Protein AF-A0A7S0IA16-F1 (afdb_monomer_lite)

Sequence (236 aa):
FLVPHRQVDRDGAAQRARRETIGRRARMFRPVIVALIVMAAFFAAAASAEGFGVGTPDRASDLPRAAGHDDVRAAHRRSALAQRNTHARPDFAYYMTKSDALDEVRAVVAANPRTMRLDVVTAEQDGYASELLVVTVEPNGLDTPPERGREKTRVLYNYGEHGRELITVQVAVQLLRELAKGVRHASTLSHEMIGASATAAALVDAVVKIVPMENVNGRTKVEGGEWCERKNGRGV

InterPro domains:
  IPR000834 Peptidase M14, carboxypeptidase A [PF00246] (106-226)

pLDDT: mean 74.59, std 25.2, range [27.66, 98.81]

Structure (mmCIF, N/CA/C/O backbone):
data_AF-A0A7S0IA16-F1
#
_entry.id   AF-A0A7S0IA16-F1
#
loop_
_atom_site.group_PDB
_atom_site.id
_atom_site.type_symbol
_atom_site.label_atom_id
_atom_site.label_alt_id
_atom_site.label_comp_id
_atom_site.label_asym_id
_atom_site.label_entity_id
_atom_site.label_seq_id
_atom_site.pdbx_PDB_ins_code
_atom_site.Cartn_x
_atom_site.Cartn_y
_atom_site.Cartn_z
_atom_site.occupancy
_atom_site.B_iso_or_equiv
_atom_site.auth_seq_id
_atom_site.auth_comp_id
_atom_site.auth_asym_id
_atom_site.auth_atom_id
_atom_site.pdbx_PDB_model_num
ATOM 1 N N . PHE A 1 1 ? -65.868 29.137 6.820 1.00 35.94 1 PHE A N 1
ATOM 2 C CA . PHE A 1 1 ? -64.923 28.008 6.739 1.00 35.94 1 PHE A CA 1
ATOM 3 C C . PHE A 1 1 ? -63.537 28.560 6.428 1.00 35.94 1 PHE A C 1
ATOM 5 O O . PHE A 1 1 ? -63.326 29.070 5.339 1.00 35.94 1 PHE A O 1
ATOM 12 N N . LEU A 1 2 ? -62.656 28.572 7.434 1.00 36.38 2 LEU A N 1
ATOM 13 C CA . LEU A 1 2 ? -61.278 29.078 7.388 1.00 36.38 2 LEU A CA 1
ATOM 14 C C . LEU A 1 2 ? -60.317 27.913 7.097 1.00 36.38 2 LEU A C 1
ATOM 16 O O . LEU A 1 2 ? -60.372 26.904 7.796 1.00 36.38 2 LEU A O 1
ATOM 20 N N . VAL A 1 3 ? -59.424 28.070 6.119 1.00 35.66 3 VAL A N 1
ATOM 21 C CA . VAL A 1 3 ? -58.240 27.212 5.910 1.00 35.66 3 VAL A CA 1
ATOM 22 C C . VAL A 1 3 ? -56.997 28.057 6.239 1.00 35.66 3 VAL A C 1
ATOM 24 O O . VAL A 1 3 ? -56.952 29.215 5.820 1.00 35.66 3 VAL A O 1
ATOM 27 N N . PRO A 1 4 ? -56.010 27.559 7.014 1.00 44.44 4 PRO A N 1
ATOM 28 C CA . PRO A 1 4 ? -55.005 28.421 7.628 1.00 44.44 4 PRO A CA 1
ATOM 29 C C . PRO A 1 4 ? -53.718 28.577 6.801 1.00 44.44 4 PRO A C 1
ATOM 31 O O . PRO A 1 4 ? -53.110 27.608 6.349 1.00 44.44 4 PRO A O 1
ATOM 34 N N . HIS A 1 5 ? -53.243 29.823 6.725 1.00 42.50 5 HIS A N 1
ATOM 35 C CA . HIS A 1 5 ? -51.861 30.209 6.435 1.00 42.50 5 HIS A CA 1
ATOM 36 C C . HIS A 1 5 ? -50.929 29.706 7.553 1.00 42.50 5 HIS A C 1
ATOM 38 O O . HIS A 1 5 ? -50.870 30.308 8.624 1.00 42.50 5 HIS A O 1
ATOM 44 N N . ARG A 1 6 ? -50.187 28.610 7.348 1.00 45.22 6 ARG A N 1
ATOM 45 C CA . ARG A 1 6 ? -49.108 28.233 8.291 1.00 45.22 6 ARG A CA 1
ATOM 46 C C . ARG A 1 6 ? -47.891 27.528 7.688 1.00 45.22 6 ARG A C 1
ATOM 48 O O . ARG A 1 6 ? -47.021 27.092 8.437 1.00 45.22 6 ARG A O 1
ATOM 55 N N . GLN A 1 7 ? -47.803 27.426 6.361 1.00 42.31 7 GLN A N 1
ATOM 56 C CA . GLN A 1 7 ? -46.739 26.653 5.708 1.00 42.31 7 GLN A CA 1
ATOM 57 C C . GLN A 1 7 ? -45.509 27.495 5.310 1.00 42.31 7 GLN A C 1
ATOM 59 O O . GLN A 1 7 ? -44.410 26.961 5.257 1.00 42.31 7 GLN A O 1
ATOM 64 N N . VAL A 1 8 ? -45.660 28.804 5.070 1.00 43.84 8 VAL A N 1
ATOM 65 C CA . VAL A 1 8 ? -44.625 29.613 4.383 1.00 43.84 8 VAL A CA 1
ATOM 66 C C . VAL A 1 8 ? -43.503 30.115 5.315 1.00 43.84 8 VAL A C 1
ATOM 68 O O . VAL A 1 8 ? -42.379 30.313 4.866 1.00 43.84 8 VAL A O 1
ATOM 71 N N . ASP A 1 9 ? -43.739 30.233 6.627 1.00 45.59 9 ASP A N 1
ATOM 72 C CA . ASP A 1 9 ? -42.730 30.770 7.565 1.00 45.59 9 ASP A CA 1
ATOM 73 C C . ASP A 1 9 ? -41.663 29.760 8.025 1.00 45.59 9 ASP A C 1
ATOM 75 O O . ASP A 1 9 ? -40.612 30.150 8.541 1.00 45.59 9 ASP A O 1
ATOM 79 N N . ARG A 1 10 ? -41.880 28.449 7.840 1.00 47.69 10 ARG A N 1
ATOM 80 C CA . ARG A 1 10 ? -40.915 27.426 8.293 1.00 47.69 10 ARG A CA 1
ATOM 81 C C . ARG A 1 10 ? -39.698 27.295 7.375 1.00 47.69 10 ARG A C 1
ATOM 83 O O . ARG A 1 10 ? -38.599 27.022 7.863 1.00 47.69 10 ARG A O 1
ATOM 90 N N . ASP A 1 11 ? -39.862 27.570 6.086 1.00 46.22 11 ASP A N 1
ATOM 91 C CA . ASP A 1 11 ? -38.790 27.392 5.101 1.00 46.22 11 ASP A CA 1
ATOM 92 C C . ASP A 1 11 ? -37.760 28.535 5.144 1.00 46.22 11 ASP A C 1
ATOM 94 O O . ASP A 1 11 ? -36.557 28.309 4.972 1.00 46.22 11 ASP A O 1
ATOM 98 N N . GLY A 1 12 ? -38.194 29.754 5.489 1.00 47.09 12 GLY A N 1
ATOM 99 C CA . GLY A 1 12 ? -37.312 30.920 5.622 1.00 47.09 12 GLY A CA 1
ATOM 100 C C . GLY A 1 12 ? -36.347 30.833 6.813 1.00 47.09 12 GLY A C 1
ATOM 101 O O . GLY A 1 12 ? -35.178 31.221 6.703 1.00 47.09 12 GLY A O 1
ATOM 102 N N . ALA A 1 13 ? -36.796 30.271 7.940 1.00 51.22 13 ALA A N 1
ATOM 103 C CA . ALA A 1 13 ? -35.963 30.072 9.128 1.00 51.22 13 ALA A CA 1
ATOM 104 C C . ALA A 1 13 ? -34.911 28.965 8.917 1.00 51.22 13 ALA A C 1
ATOM 106 O O . ALA A 1 13 ? -33.748 29.121 9.301 1.00 51.22 13 ALA A O 1
ATOM 107 N N . ALA A 1 14 ? -35.284 27.882 8.225 1.00 49.56 14 ALA A N 1
ATOM 108 C CA . ALA A 1 14 ? -34.383 26.774 7.907 1.00 49.56 14 ALA A CA 1
ATOM 109 C C . ALA A 1 14 ? -33.259 27.181 6.933 1.00 49.56 14 ALA A C 1
ATOM 111 O O . ALA A 1 14 ? -32.118 26.727 7.067 1.00 49.56 14 ALA A O 1
ATOM 112 N N . GLN A 1 15 ? -33.540 28.078 5.981 1.00 49.31 15 GLN A N 1
ATOM 113 C CA . GLN A 1 15 ? -32.527 28.583 5.049 1.00 49.31 15 GLN A CA 1
ATOM 114 C C . GLN A 1 15 ? -31.545 29.578 5.686 1.00 49.31 15 GLN A C 1
ATOM 116 O O . GLN A 1 15 ? -30.357 29.545 5.349 1.00 49.31 15 GLN A O 1
ATOM 121 N N . ARG A 1 16 ? -31.980 30.421 6.637 1.00 52.25 16 ARG A N 1
ATOM 122 C CA . ARG A 1 16 ? -31.063 31.317 7.374 1.00 52.25 16 ARG A CA 1
ATOM 123 C C . ARG A 1 16 ? -30.114 30.542 8.290 1.00 52.25 16 ARG A C 1
ATOM 125 O O . ARG A 1 16 ? -28.910 30.789 8.246 1.00 52.25 16 ARG A O 1
ATOM 132 N N . ALA A 1 17 ? -30.612 29.527 8.999 1.00 51.09 17 ALA A N 1
ATOM 133 C CA . ALA A 1 17 ? -29.786 28.660 9.844 1.00 51.09 17 ALA A CA 1
ATOM 134 C C . ALA A 1 17 ? -28.711 27.886 9.052 1.00 51.09 17 ALA A C 1
ATOM 136 O O . ALA A 1 17 ? -27.587 27.718 9.533 1.00 51.09 17 ALA A O 1
ATOM 137 N N . ARG A 1 18 ? -29.011 27.468 7.808 1.00 51.12 18 ARG A N 1
ATOM 138 C CA . ARG A 1 18 ? -28.040 26.812 6.907 1.00 51.12 18 ARG A CA 1
ATOM 139 C C . ARG A 1 18 ? -26.938 27.753 6.410 1.00 51.12 18 ARG A C 1
ATOM 141 O O . ARG A 1 18 ? -25.801 27.319 6.244 1.00 51.12 18 ARG A O 1
ATOM 148 N N . ARG A 1 19 ? -27.233 29.038 6.186 1.00 48.09 19 ARG A N 1
ATOM 149 C CA . ARG A 1 19 ? -26.220 30.014 5.736 1.00 48.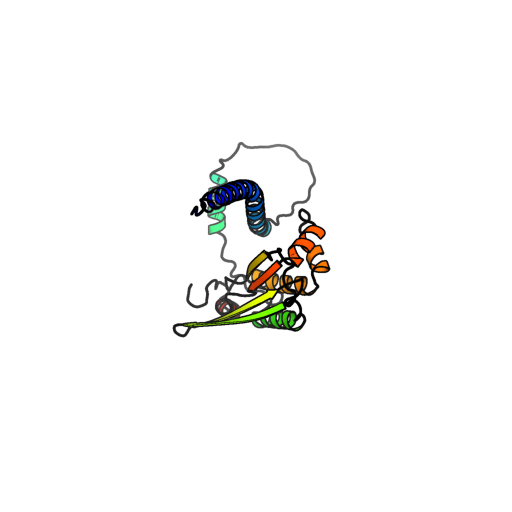09 19 ARG A CA 1
ATOM 150 C C . ARG A 1 19 ? -25.238 30.397 6.848 1.00 48.09 19 ARG A C 1
ATOM 152 O O . ARG A 1 19 ? -24.049 30.549 6.574 1.00 48.09 19 ARG A O 1
ATOM 159 N N . GLU A 1 20 ? -25.686 30.461 8.100 1.00 47.34 20 GLU A N 1
ATOM 160 C CA . GLU A 1 20 ? -24.805 30.757 9.242 1.00 47.34 20 GLU A CA 1
ATOM 161 C C . GLU A 1 20 ? -23.867 29.590 9.607 1.00 47.34 20 GLU A C 1
ATOM 163 O O . GLU A 1 20 ? -22.712 29.814 9.985 1.00 47.34 20 GLU A O 1
ATOM 168 N N . THR A 1 21 ? -24.300 28.337 9.415 1.00 45.78 21 THR A N 1
ATOM 169 C CA . THR A 1 21 ? -23.454 27.148 9.648 1.00 45.78 21 THR A CA 1
ATOM 170 C C . THR A 1 21 ? -22.344 26.996 8.606 1.00 45.78 21 THR A C 1
ATOM 172 O O . THR A 1 21 ? -21.224 26.612 8.953 1.00 45.78 21 THR A O 1
ATOM 175 N N . ILE A 1 22 ? -22.609 27.353 7.346 1.00 45.25 22 ILE A N 1
ATOM 176 C CA . ILE A 1 22 ? -21.607 27.329 6.266 1.00 45.25 22 ILE A CA 1
ATOM 177 C C . ILE A 1 22 ? -20.535 28.413 6.490 1.00 45.25 22 ILE A C 1
ATOM 179 O O . ILE A 1 22 ? -19.340 28.142 6.346 1.00 45.25 22 ILE A O 1
ATOM 183 N N . GLY A 1 23 ? -20.931 29.610 6.943 1.00 40.16 23 GLY A N 1
ATOM 184 C CA . GLY A 1 23 ? -20.004 30.712 7.238 1.00 40.16 23 GLY A CA 1
ATOM 185 C C . GLY A 1 23 ? -19.065 30.452 8.426 1.00 40.16 23 GLY A C 1
ATOM 186 O O . GLY A 1 23 ? -17.905 30.869 8.394 1.00 40.16 23 GLY A O 1
ATOM 187 N N . ARG A 1 24 ? -19.524 29.723 9.458 1.00 44.12 24 ARG A N 1
ATOM 188 C CA . ARG A 1 24 ? -18.670 29.304 10.589 1.00 44.12 24 ARG A CA 1
ATOM 189 C C . ARG A 1 24 ? -17.713 28.170 10.225 1.00 44.12 24 ARG A C 1
ATOM 191 O O . ARG A 1 24 ? -16.570 28.199 10.675 1.00 44.12 24 ARG A O 1
ATOM 198 N N . ARG A 1 25 ? -18.127 27.220 9.374 1.00 40.66 25 ARG A N 1
ATOM 199 C CA . ARG A 1 25 ? -17.244 26.146 8.885 1.00 40.66 25 ARG A CA 1
ATOM 200 C C . ARG A 1 25 ? -16.088 26.717 8.061 1.00 40.66 25 ARG A C 1
ATOM 202 O O . ARG A 1 25 ? -14.941 26.426 8.370 1.00 40.66 25 ARG A O 1
ATOM 209 N N . ALA A 1 26 ? -16.334 27.641 7.134 1.00 36.94 26 ALA A N 1
ATOM 210 C CA . ALA A 1 26 ? -15.273 28.219 6.296 1.00 36.94 26 ALA A CA 1
ATOM 211 C C . ALA A 1 26 ? -14.132 28.921 7.076 1.00 36.94 26 ALA A C 1
ATOM 213 O O . ALA A 1 26 ? -13.003 28.984 6.589 1.00 36.94 26 ALA A O 1
ATOM 214 N N . ARG A 1 27 ? -14.384 29.417 8.299 1.00 42.16 27 ARG A N 1
ATOM 215 C CA . ARG A 1 27 ? -13.341 30.028 9.151 1.00 42.16 27 ARG A CA 1
ATOM 216 C C . ARG A 1 27 ? -12.491 29.005 9.913 1.00 42.16 27 ARG A C 1
ATOM 218 O O . ARG A 1 27 ? -11.363 29.325 10.264 1.00 42.16 27 ARG A O 1
ATOM 225 N N . MET A 1 28 ? -12.993 27.785 10.111 1.00 42.88 28 MET A N 1
ATOM 226 C CA . MET A 1 28 ? -12.306 26.705 10.835 1.00 42.88 28 MET A CA 1
ATOM 227 C C . MET A 1 28 ? -11.474 25.788 9.916 1.00 42.88 28 MET A C 1
ATOM 229 O O . MET A 1 28 ? -10.592 25.083 10.391 1.00 42.88 28 MET A O 1
ATOM 233 N N . PHE A 1 29 ? -11.708 25.833 8.597 1.00 38.34 29 PHE A N 1
ATOM 234 C CA . PHE A 1 29 ? -10.979 25.041 7.591 1.00 38.34 29 PHE A CA 1
ATOM 235 C C . PHE A 1 29 ? -9.638 25.653 7.145 1.00 38.34 29 PHE A C 1
ATOM 237 O O . PHE A 1 29 ? -8.791 24.951 6.596 1.00 38.34 29 PHE A O 1
ATOM 244 N N . ARG A 1 30 ? -9.407 26.950 7.389 1.00 36.28 30 ARG A N 1
ATOM 245 C CA . ARG A 1 30 ? -8.156 27.627 7.002 1.00 36.28 30 ARG A CA 1
ATOM 246 C C . ARG A 1 30 ? -6.890 27.134 7.727 1.00 36.28 30 ARG A C 1
ATOM 248 O O . ARG A 1 30 ? -5.886 26.996 7.038 1.00 36.28 30 ARG A O 1
ATOM 255 N N . PRO A 1 31 ? -6.881 26.815 9.036 1.00 36.72 31 PRO A N 1
ATOM 256 C CA . PRO A 1 31 ? -5.664 26.308 9.681 1.00 36.72 31 PRO A CA 1
ATOM 257 C C . PRO A 1 31 ? -5.335 24.842 9.331 1.00 36.72 31 PRO A C 1
ATOM 259 O O . PRO A 1 31 ? -4.165 24.479 9.286 1.00 36.72 31 PRO A O 1
ATOM 262 N N . VAL A 1 32 ? -6.336 24.007 9.019 1.00 40.72 32 VAL A N 1
ATOM 263 C CA . VAL A 1 32 ? -6.141 22.565 8.736 1.00 40.72 32 VAL A CA 1
ATOM 264 C C . VAL A 1 32 ? -5.534 22.325 7.349 1.00 40.72 32 VAL A C 1
ATOM 266 O O . VAL A 1 32 ? -4.669 21.469 7.183 1.00 40.72 32 VAL A O 1
ATOM 269 N N . ILE A 1 33 ? -5.926 23.128 6.356 1.00 40.81 33 ILE A N 1
ATOM 270 C CA . ILE A 1 33 ? -5.367 23.050 4.997 1.00 40.81 33 ILE A CA 1
ATOM 271 C C . ILE A 1 33 ? -3.901 23.520 4.978 1.00 40.81 33 ILE A C 1
ATOM 273 O O . ILE A 1 33 ? -3.082 22.947 4.265 1.00 40.81 33 ILE A O 1
ATOM 277 N N . VAL A 1 34 ? -3.540 24.504 5.810 1.00 40.72 34 VAL A N 1
ATOM 278 C CA . VAL A 1 34 ? -2.146 24.963 5.951 1.00 40.72 34 VAL A CA 1
ATOM 279 C C . VAL A 1 34 ? -1.265 23.877 6.583 1.00 40.72 34 VAL A C 1
ATOM 281 O O . VAL A 1 34 ? -0.146 23.670 6.123 1.00 40.72 34 VAL A O 1
ATOM 284 N N . ALA A 1 35 ? -1.772 23.113 7.557 1.00 39.59 35 ALA A N 1
ATOM 285 C CA . ALA A 1 35 ? -1.024 22.014 8.178 1.00 39.59 35 ALA A CA 1
ATOM 286 C C . ALA A 1 35 ? -0.732 20.843 7.210 1.00 39.59 35 ALA A C 1
ATOM 288 O O . ALA A 1 35 ? 0.350 20.258 7.253 1.00 39.59 35 ALA A O 1
ATOM 289 N N . LEU A 1 36 ? -1.654 20.537 6.289 1.00 38.25 36 LEU A N 1
ATOM 290 C CA . LEU A 1 36 ? -1.473 19.490 5.271 1.00 38.25 36 LEU A CA 1
ATOM 291 C C . LEU A 1 36 ? -0.461 19.875 4.178 1.00 38.25 36 LEU A C 1
ATOM 293 O O . LEU A 1 36 ? 0.293 19.021 3.714 1.00 38.25 36 LEU A O 1
ATOM 297 N N . ILE A 1 37 ? -0.389 21.158 3.808 1.00 43.72 37 ILE A N 1
ATOM 298 C CA . ILE A 1 37 ? 0.599 21.659 2.837 1.00 43.72 37 ILE A CA 1
ATOM 299 C C . ILE A 1 37 ? 2.018 21.634 3.432 1.00 43.72 37 ILE A C 1
ATOM 301 O O . ILE A 1 37 ? 2.977 21.332 2.723 1.00 43.72 37 ILE A O 1
ATOM 305 N N . VAL A 1 38 ? 2.163 21.869 4.741 1.00 40.28 38 VAL A N 1
ATOM 306 C CA . VAL A 1 38 ? 3.464 21.789 5.429 1.00 40.28 38 VAL A CA 1
ATOM 307 C C . VAL A 1 38 ? 3.973 20.340 5.510 1.00 40.28 38 VAL A C 1
ATOM 309 O O . VAL A 1 38 ? 5.149 20.103 5.257 1.00 40.28 38 VAL A O 1
ATOM 312 N N . MET A 1 39 ? 3.105 19.348 5.744 1.00 40.66 39 MET A N 1
ATOM 313 C CA . MET A 1 39 ? 3.499 17.924 5.793 1.00 40.66 39 MET A CA 1
ATOM 314 C C . MET A 1 39 ? 3.981 17.372 4.439 1.00 40.66 39 MET A C 1
ATOM 316 O O . MET A 1 39 ? 4.970 16.641 4.390 1.00 40.66 39 MET A O 1
ATOM 320 N N . ALA A 1 40 ? 3.331 17.751 3.333 1.00 38.56 40 ALA A N 1
ATOM 321 C CA . ALA A 1 40 ? 3.760 17.343 1.990 1.00 38.56 40 ALA A CA 1
ATOM 322 C C . ALA A 1 40 ? 5.082 18.012 1.563 1.00 38.56 40 ALA A C 1
ATOM 324 O O . ALA A 1 40 ? 5.902 17.394 0.885 1.00 38.56 40 ALA A O 1
ATOM 325 N N . ALA A 1 41 ? 5.325 19.253 2.000 1.00 35.03 41 ALA A N 1
ATOM 326 C CA . ALA A 1 41 ? 6.569 19.968 1.718 1.00 35.03 41 ALA A CA 1
ATOM 327 C C . ALA A 1 41 ? 7.765 19.442 2.537 1.00 35.03 41 ALA A C 1
ATOM 329 O O . ALA A 1 41 ? 8.884 19.406 2.026 1.00 35.03 41 ALA A O 1
ATOM 330 N N . PHE A 1 42 ? 7.548 18.987 3.776 1.00 37.16 42 PHE A N 1
ATOM 331 C CA . PHE A 1 42 ? 8.630 18.477 4.627 1.00 37.16 42 PHE A CA 1
ATOM 332 C C . PHE A 1 42 ? 9.118 17.078 4.225 1.00 37.16 42 PHE A C 1
ATOM 334 O O . PHE A 1 42 ? 10.321 16.832 4.275 1.00 37.16 42 PHE A O 1
ATOM 341 N N . PHE A 1 43 ? 8.242 16.196 3.731 1.00 37.53 43 PHE A N 1
ATOM 342 C CA . PHE A 1 43 ? 8.675 14.898 3.188 1.00 37.53 43 PHE A CA 1
ATOM 343 C C . PHE A 1 43 ? 9.487 15.038 1.890 1.00 37.53 43 PHE A C 1
ATOM 345 O O . PHE A 1 43 ? 10.433 14.284 1.673 1.00 37.53 43 PHE A O 1
ATOM 352 N N . ALA A 1 44 ? 9.182 16.040 1.059 1.00 34.69 44 ALA A N 1
ATOM 353 C CA . ALA A 1 44 ? 9.980 16.348 -0.129 1.00 34.69 44 ALA A CA 1
ATOM 354 C C . ALA A 1 44 ? 11.344 16.988 0.216 1.00 34.69 44 ALA A C 1
ATOM 356 O O . ALA A 1 44 ? 12.326 16.765 -0.493 1.00 34.69 44 ALA A O 1
ATOM 357 N N . ALA A 1 45 ? 11.429 17.755 1.311 1.00 33.72 45 ALA A N 1
ATOM 358 C CA . ALA A 1 45 ? 12.662 18.421 1.738 1.00 33.72 45 ALA A CA 1
ATOM 359 C C . ALA A 1 45 ? 13.619 17.498 2.518 1.00 33.72 45 ALA A C 1
ATOM 361 O O . ALA A 1 45 ? 14.829 17.560 2.302 1.00 33.72 45 ALA A O 1
ATOM 362 N N . ALA A 1 46 ? 13.103 16.607 3.372 1.00 35.97 46 ALA A N 1
ATOM 363 C CA . ALA A 1 46 ? 13.924 15.683 4.163 1.00 35.97 46 ALA A CA 1
ATOM 364 C C . ALA A 1 46 ? 14.636 14.622 3.302 1.00 35.97 46 ALA A C 1
ATOM 366 O O . ALA A 1 46 ? 15.749 14.222 3.621 1.00 35.97 46 ALA A O 1
ATOM 367 N N . ALA A 1 47 ? 14.066 14.244 2.152 1.00 37.06 47 ALA A N 1
ATOM 368 C CA . ALA A 1 47 ? 14.728 13.364 1.184 1.00 37.06 47 ALA A CA 1
ATOM 369 C C . ALA A 1 47 ? 15.908 14.028 0.435 1.00 37.06 47 ALA A C 1
ATOM 371 O O . ALA A 1 47 ? 16.594 13.362 -0.336 1.00 37.06 47 ALA A O 1
ATOM 372 N N . SER A 1 48 ? 16.143 15.332 0.635 1.00 38.28 48 SER A N 1
ATOM 373 C CA . SER A 1 48 ? 17.190 16.103 -0.056 1.00 38.28 48 SER A CA 1
ATOM 374 C C . SER A 1 48 ? 18.279 16.655 0.874 1.00 38.28 48 SER A C 1
ATOM 376 O O . SER A 1 48 ? 19.176 17.348 0.397 1.00 38.28 48 SER A O 1
ATOM 378 N N . ALA A 1 49 ? 18.217 16.394 2.184 1.00 36.94 49 ALA A N 1
ATOM 379 C CA . ALA A 1 49 ? 19.090 17.047 3.159 1.00 36.94 49 ALA A CA 1
ATOM 380 C C . ALA A 1 49 ? 19.595 16.088 4.249 1.00 36.94 49 ALA A C 1
ATOM 382 O O . ALA A 1 49 ? 19.288 16.257 5.423 1.00 36.94 49 ALA A O 1
ATOM 383 N N . GLU A 1 50 ? 20.437 15.125 3.874 1.00 33.81 50 GLU A N 1
ATOM 384 C CA . GLU A 1 50 ? 21.392 14.532 4.815 1.00 33.81 50 GLU A CA 1
ATOM 385 C C . GLU A 1 50 ? 22.806 14.994 4.455 1.00 33.81 50 GLU A C 1
ATOM 387 O O . GLU A 1 50 ? 23.487 14.443 3.595 1.00 33.81 50 GLU A O 1
ATOM 392 N N . GLY A 1 51 ? 23.230 16.065 5.122 1.00 29.80 51 GLY A N 1
ATOM 393 C CA . GLY A 1 51 ? 24.615 16.506 5.207 1.00 29.80 51 GLY A CA 1
ATOM 394 C C . GLY A 1 51 ? 24.923 16.793 6.670 1.00 29.80 51 GLY A C 1
ATOM 395 O O . GLY A 1 51 ? 24.741 17.914 7.134 1.00 29.80 51 GLY A O 1
ATOM 396 N N . PHE A 1 52 ? 25.320 15.758 7.408 1.00 28.45 52 PHE A N 1
ATOM 397 C CA . PHE A 1 52 ? 25.775 15.859 8.795 1.00 28.45 52 PHE A CA 1
ATOM 398 C C . PHE A 1 52 ? 27.100 16.635 8.873 1.00 28.45 52 PHE A C 1
ATOM 400 O O . PHE A 1 52 ? 28.058 16.304 8.177 1.00 28.45 52 PHE A O 1
ATOM 407 N N . GLY A 1 53 ? 27.177 17.624 9.766 1.00 29.59 53 GLY A N 1
ATOM 408 C CA . GLY A 1 53 ? 28.410 18.329 10.120 1.00 29.59 53 GLY A CA 1
ATOM 409 C C . GLY A 1 53 ? 28.455 18.622 11.619 1.00 29.59 53 GLY A C 1
ATOM 410 O O . GLY A 1 53 ? 27.736 19.485 12.110 1.00 29.59 53 GLY A O 1
ATOM 411 N N . VAL A 1 54 ? 29.282 17.861 12.334 1.00 30.92 54 VAL A N 1
ATOM 412 C CA . VAL A 1 54 ? 29.569 17.951 13.775 1.00 30.92 54 VAL A CA 1
ATOM 413 C C . VAL A 1 54 ? 30.567 19.099 14.043 1.00 30.92 54 VAL A C 1
ATOM 415 O O . VAL A 1 54 ? 31.514 19.266 13.279 1.00 30.92 54 VAL A O 1
ATOM 418 N N . GLY A 1 55 ? 30.359 19.893 15.108 1.00 28.58 55 GLY A N 1
ATOM 419 C CA . GLY A 1 55 ? 31.290 20.944 15.588 1.00 28.58 55 GLY A CA 1
ATOM 420 C C . GLY A 1 55 ? 32.618 20.364 16.108 1.00 28.58 55 GLY A C 1
ATOM 421 O O . GLY A 1 55 ? 32.669 19.195 16.468 1.00 28.58 55 GLY A O 1
ATOM 422 N N . THR A 1 56 ? 33.750 21.077 16.147 1.00 28.91 56 THR A N 1
ATOM 423 C CA . THR A 1 56 ? 34.098 22.269 16.973 1.00 28.91 56 THR A CA 1
ATOM 424 C C . THR A 1 56 ? 35.475 22.868 16.504 1.00 28.91 56 THR A C 1
ATOM 426 O O . THR A 1 56 ? 35.960 22.417 15.472 1.00 28.91 56 THR A O 1
ATOM 429 N N . PRO A 1 57 ? 36.152 23.838 17.177 1.00 44.19 57 PRO A N 1
ATOM 430 C CA . PRO A 1 57 ? 36.202 25.267 16.827 1.00 44.19 57 PRO A CA 1
ATOM 431 C C . PRO A 1 57 ? 37.619 25.844 16.506 1.00 44.19 57 PRO A C 1
ATOM 433 O O . PRO A 1 57 ? 38.629 25.153 16.588 1.00 44.19 57 PRO A O 1
ATOM 436 N N . ASP A 1 58 ? 37.645 27.156 16.218 1.00 27.66 58 ASP A N 1
ATOM 437 C CA . ASP A 1 58 ? 38.763 28.133 16.215 1.00 27.66 58 ASP A CA 1
ATOM 438 C C . ASP A 1 58 ? 39.847 28.121 15.113 1.00 27.66 58 ASP A C 1
ATOM 440 O O . ASP A 1 58 ? 40.870 27.444 15.212 1.00 27.66 58 ASP A O 1
ATOM 444 N N . ARG A 1 59 ? 39.740 29.076 14.169 1.00 28.25 59 ARG A N 1
ATOM 445 C CA . ARG A 1 59 ? 40.706 30.192 14.015 1.00 28.25 59 ARG A CA 1
ATOM 446 C C . ARG A 1 59 ? 40.229 31.241 12.997 1.00 28.25 59 ARG A C 1
ATOM 448 O O . ARG A 1 59 ? 39.450 30.956 12.098 1.00 28.25 59 ARG A O 1
ATOM 455 N N . ALA A 1 60 ? 40.687 32.467 13.221 1.00 31.55 60 ALA A N 1
ATOM 456 C CA . ALA A 1 60 ? 40.211 33.725 12.662 1.00 31.55 60 ALA A CA 1
ATOM 457 C C . ALA A 1 60 ? 40.590 34.010 11.191 1.00 31.55 60 ALA A C 1
ATOM 459 O O . ALA A 1 60 ? 41.483 33.379 10.631 1.00 31.55 60 ALA A O 1
ATOM 460 N N . SER A 1 61 ? 39.950 35.080 10.687 1.00 36.66 61 SER A N 1
ATOM 461 C CA . SER A 1 61 ? 40.323 35.984 9.576 1.00 36.66 61 SER A CA 1
ATOM 462 C C . SER A 1 61 ? 40.279 35.437 8.145 1.00 36.66 61 SER A C 1
ATOM 464 O O . SER A 1 61 ? 41.203 34.774 7.697 1.00 36.66 61 SER A O 1
ATOM 466 N N . ASP A 1 62 ? 39.199 35.755 7.416 1.00 31.44 62 ASP A N 1
ATOM 467 C CA . ASP A 1 62 ? 39.197 36.757 6.326 1.00 31.44 62 ASP A CA 1
ATOM 468 C C . ASP A 1 62 ? 37.962 36.582 5.422 1.00 31.44 62 ASP A C 1
ATOM 470 O O . ASP A 1 62 ? 37.803 35.587 4.719 1.00 31.44 62 ASP A O 1
ATOM 474 N N . LEU A 1 63 ? 37.058 37.568 5.436 1.00 32.66 63 LEU A N 1
ATOM 475 C CA . LEU A 1 63 ? 35.900 37.633 4.538 1.00 32.66 63 LEU A CA 1
ATOM 476 C C . LEU A 1 63 ? 36.226 38.506 3.318 1.00 32.66 63 LEU A C 1
ATOM 478 O O . LEU A 1 63 ? 36.418 39.713 3.491 1.00 32.66 63 LEU A O 1
ATOM 482 N N . PRO A 1 64 ? 36.128 37.994 2.078 1.00 35.97 64 PRO A N 1
ATOM 483 C CA . PRO A 1 64 ? 35.832 38.823 0.930 1.00 35.97 64 PRO A CA 1
ATOM 484 C C . PRO A 1 64 ? 34.322 38.811 0.648 1.00 35.97 64 PRO A C 1
ATOM 486 O O . PRO A 1 64 ? 33.701 37.790 0.371 1.00 35.97 64 PRO A O 1
ATOM 489 N N . ARG A 1 65 ? 33.762 40.016 0.769 1.00 37.06 65 ARG A N 1
ATOM 490 C CA . ARG A 1 65 ? 32.606 40.616 0.084 1.00 37.06 65 ARG A CA 1
ATOM 491 C C . ARG A 1 65 ? 31.757 39.692 -0.817 1.00 37.06 65 ARG A C 1
ATOM 493 O O . ARG A 1 65 ? 32.222 39.171 -1.823 1.00 37.06 65 ARG A O 1
ATOM 500 N N . ALA A 1 66 ? 30.470 39.623 -0.469 1.00 41.88 66 ALA A N 1
ATOM 501 C CA . ALA A 1 66 ? 29.383 38.894 -1.122 1.00 41.88 66 ALA A CA 1
ATOM 502 C C . ALA A 1 66 ? 29.428 38.877 -2.664 1.00 41.88 66 ALA A C 1
ATOM 504 O O . ALA A 1 66 ? 29.258 39.912 -3.313 1.00 41.88 66 ALA A O 1
ATOM 505 N N . ALA A 1 67 ? 29.564 37.672 -3.227 1.00 41.06 67 ALA A N 1
ATOM 506 C CA . ALA A 1 67 ? 29.161 37.363 -4.594 1.00 41.06 67 ALA A CA 1
ATOM 507 C C . ALA A 1 67 ? 27.629 37.241 -4.654 1.00 41.06 67 ALA A C 1
ATOM 509 O O . ALA A 1 67 ? 26.994 36.722 -3.733 1.00 41.06 67 ALA A O 1
ATOM 510 N N . GLY A 1 68 ? 27.042 37.787 -5.718 1.00 42.81 68 GLY A N 1
ATOM 511 C CA . GLY A 1 68 ? 25.606 37.981 -5.865 1.00 42.81 68 GLY A CA 1
ATOM 512 C C . GLY A 1 68 ? 24.801 36.683 -5.806 1.00 42.81 68 GLY A C 1
ATOM 513 O O . GLY A 1 68 ? 25.232 35.619 -6.244 1.00 42.81 68 GLY A O 1
ATOM 514 N N . HIS A 1 69 ? 23.574 36.806 -5.309 1.00 49.59 69 HIS A N 1
ATOM 515 C CA . HIS A 1 69 ? 22.581 35.736 -5.180 1.00 49.59 69 HIS A CA 1
ATOM 516 C C . HIS A 1 69 ? 22.260 35.013 -6.517 1.00 49.59 69 HIS A C 1
ATOM 518 O O . HIS A 1 69 ? 21.684 33.920 -6.518 1.00 49.59 69 HIS A O 1
ATOM 524 N N . ASP A 1 70 ? 22.665 35.597 -7.649 1.00 52.88 70 ASP A N 1
ATOM 525 C CA . ASP A 1 70 ? 22.520 35.049 -8.999 1.00 52.88 70 ASP A CA 1
ATOM 526 C C . ASP A 1 70 ? 23.634 34.057 -9.389 1.00 52.88 70 ASP A C 1
ATOM 528 O O . ASP A 1 70 ? 23.369 33.092 -10.115 1.00 52.88 70 ASP A O 1
ATOM 532 N N . ASP A 1 71 ? 24.849 34.199 -8.845 1.00 53.81 71 ASP A N 1
ATOM 533 C CA . ASP A 1 71 ? 25.987 33.324 -9.175 1.00 53.81 71 ASP A CA 1
ATOM 534 C C . ASP A 1 71 ? 25.837 31.925 -8.576 1.00 53.81 71 ASP A C 1
ATOM 536 O O . ASP A 1 71 ? 26.141 30.921 -9.226 1.00 53.81 71 ASP A O 1
ATOM 540 N N . VAL A 1 72 ? 25.273 31.835 -7.370 1.00 55.69 72 VAL A N 1
ATOM 541 C CA . VAL A 1 72 ? 24.992 30.561 -6.690 1.00 55.69 72 VAL A CA 1
ATOM 542 C C . VAL A 1 72 ? 23.937 29.769 -7.469 1.00 55.69 72 VAL A C 1
ATOM 544 O O . VAL A 1 72 ? 24.078 28.567 -7.699 1.00 55.69 72 VAL A O 1
ATOM 547 N N . ARG A 1 73 ? 22.906 30.447 -7.989 1.00 53.94 73 ARG A N 1
ATOM 548 C CA . ARG A 1 73 ? 21.832 29.816 -8.771 1.00 53.94 73 ARG A CA 1
ATOM 549 C C . ARG A 1 73 ? 22.324 29.337 -10.141 1.00 53.94 73 ARG A C 1
ATOM 551 O O . A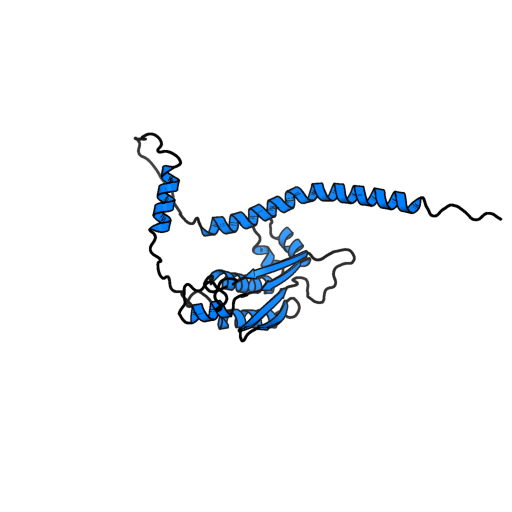RG A 1 73 ? 21.932 28.258 -10.588 1.00 53.94 73 ARG A O 1
ATOM 558 N N . ALA A 1 74 ? 23.207 30.097 -10.790 1.00 53.69 74 ALA A N 1
ATOM 559 C CA . ALA A 1 74 ? 23.851 29.701 -12.042 1.00 53.69 74 ALA A CA 1
ATOM 560 C C . ALA A 1 74 ? 24.872 28.562 -11.847 1.00 53.69 74 ALA A C 1
ATOM 562 O O . ALA A 1 74 ? 24.971 27.670 -12.691 1.00 53.69 74 ALA A O 1
ATOM 563 N N . ALA A 1 75 ? 25.606 28.547 -10.731 1.00 54.06 75 ALA A N 1
ATOM 564 C CA . ALA A 1 75 ? 26.513 27.460 -10.361 1.00 54.06 75 ALA A CA 1
ATOM 565 C C . ALA A 1 75 ? 25.758 26.153 -10.058 1.00 54.06 75 ALA A C 1
ATOM 567 O O . ALA A 1 75 ? 26.131 25.106 -10.585 1.00 54.06 75 ALA A O 1
ATOM 568 N N . HIS A 1 76 ? 24.641 26.205 -9.322 1.00 53.44 76 HIS A N 1
ATOM 569 C CA . HIS A 1 76 ? 23.793 25.028 -9.092 1.00 53.44 76 HIS A CA 1
ATOM 570 C C . HIS A 1 76 ? 23.145 24.500 -10.378 1.00 53.44 76 HIS A C 1
ATOM 572 O O . HIS A 1 76 ? 23.107 23.288 -10.582 1.00 53.44 76 HIS A O 1
ATOM 578 N N . ARG A 1 77 ? 22.696 25.381 -11.288 1.00 51.38 77 ARG A N 1
ATOM 579 C CA . ARG A 1 77 ? 22.171 24.962 -12.602 1.00 51.38 77 ARG A CA 1
ATOM 580 C C . ARG A 1 77 ? 23.232 24.278 -13.465 1.00 51.38 77 ARG A C 1
ATOM 582 O O . ARG A 1 77 ? 22.933 23.272 -14.097 1.00 51.38 77 ARG A O 1
ATOM 589 N N . ARG A 1 78 ? 24.470 24.787 -13.468 1.00 51.28 78 ARG A N 1
ATOM 590 C CA . ARG A 1 78 ? 25.599 24.152 -14.171 1.00 51.28 78 ARG A CA 1
ATOM 591 C C . ARG A 1 78 ? 26.007 22.822 -13.528 1.00 51.28 78 ARG A C 1
ATOM 593 O O . ARG A 1 78 ? 26.332 21.893 -14.252 1.00 51.28 78 ARG A O 1
ATOM 600 N N . SER A 1 79 ? 25.927 22.712 -12.203 1.00 55.22 79 SER A N 1
ATOM 601 C CA . SER A 1 79 ? 26.260 21.496 -11.447 1.00 55.22 79 SER A CA 1
ATOM 602 C C . SER A 1 79 ? 25.250 20.359 -11.664 1.00 55.22 79 SER A C 1
ATOM 604 O O . SER A 1 79 ? 25.648 19.232 -11.949 1.00 55.22 79 SER A O 1
ATOM 606 N N . ALA A 1 80 ? 23.944 20.652 -11.650 1.00 55.47 80 ALA A N 1
ATOM 607 C CA . ALA A 1 80 ? 22.904 19.646 -11.895 1.00 55.47 80 ALA A CA 1
ATOM 608 C C . ALA A 1 80 ? 22.895 19.126 -13.347 1.00 55.47 80 ALA A C 1
ATOM 610 O O . ALA A 1 80 ? 22.572 17.967 -13.586 1.00 55.47 80 ALA A O 1
ATOM 611 N N . LEU A 1 81 ? 23.284 19.962 -14.318 1.00 57.06 81 LEU A N 1
ATOM 612 C CA . LEU A 1 81 ? 23.443 19.563 -15.725 1.00 57.06 81 LEU A CA 1
ATOM 613 C C . LEU A 1 81 ? 24.787 18.865 -16.011 1.00 57.06 81 LEU A C 1
ATOM 615 O O . LEU A 1 81 ? 24.921 18.208 -17.040 1.00 57.06 81 LEU A O 1
ATOM 619 N N . ALA A 1 82 ? 25.776 19.005 -15.122 1.00 58.41 82 ALA A N 1
ATOM 620 C CA . ALA A 1 82 ? 27.091 18.369 -15.230 1.00 58.41 82 ALA A CA 1
ATOM 621 C C . ALA A 1 82 ? 27.195 17.047 -14.452 1.00 58.41 82 ALA A C 1
ATOM 623 O O . ALA A 1 82 ? 28.166 16.306 -14.632 1.00 58.41 82 ALA A O 1
ATOM 624 N N . GLN A 1 83 ? 26.214 16.726 -13.600 1.00 63.47 83 GLN A N 1
ATOM 625 C CA . GLN A 1 83 ? 26.143 15.423 -12.952 1.00 63.47 83 GLN A CA 1
ATOM 626 C C . GLN A 1 83 ? 25.877 14.350 -14.007 1.00 63.47 83 GLN A C 1
ATOM 628 O O . GLN A 1 83 ? 24.787 14.235 -14.566 1.00 63.47 83 GLN A O 1
ATOM 633 N N . ARG A 1 84 ? 26.913 13.554 -14.288 1.00 61.22 84 ARG A N 1
ATOM 634 C CA . ARG A 1 84 ? 26.785 12.356 -15.114 1.00 61.22 84 ARG A CA 1
ATOM 635 C C . ARG A 1 84 ? 25.708 11.467 -14.506 1.00 61.22 84 ARG A C 1
ATOM 637 O O . ARG A 1 84 ? 25.745 11.192 -13.308 1.00 61.22 84 ARG A O 1
ATOM 644 N N . ASN A 1 85 ? 24.776 11.007 -15.341 1.00 65.19 85 ASN A N 1
ATOM 645 C CA . ASN A 1 85 ? 23.846 9.957 -14.951 1.00 65.19 85 ASN A CA 1
ATOM 646 C C . ASN A 1 85 ? 24.678 8.779 -14.431 1.00 65.19 85 ASN A C 1
ATOM 648 O O . ASN A 1 85 ? 25.530 8.247 -15.143 1.00 65.19 85 ASN A O 1
ATOM 652 N N . THR A 1 86 ? 24.468 8.421 -13.169 1.00 67.88 86 THR A N 1
ATOM 653 C CA . THR A 1 86 ? 25.249 7.386 -12.490 1.00 67.88 86 THR A CA 1
ATOM 654 C C . THR A 1 86 ? 24.943 5.992 -13.028 1.00 67.88 86 THR A C 1
ATOM 656 O O . THR A 1 86 ? 25.631 5.047 -12.655 1.00 67.88 86 THR A O 1
ATOM 659 N N . HIS A 1 87 ? 23.919 5.850 -13.885 1.00 67.44 87 HIS A N 1
ATOM 660 C CA . HIS A 1 87 ? 23.367 4.567 -14.316 1.00 67.44 87 HIS A CA 1
ATOM 661 C C . HIS A 1 87 ? 23.162 3.631 -13.118 1.00 67.44 87 HIS A C 1
ATOM 663 O O . HIS A 1 87 ? 23.405 2.425 -13.213 1.00 67.44 87 HIS A O 1
ATOM 669 N N . ALA A 1 88 ? 22.770 4.218 -11.978 1.00 74.06 88 ALA A N 1
ATOM 670 C CA . ALA A 1 88 ? 22.595 3.502 -10.731 1.00 74.06 88 ALA A CA 1
ATOM 671 C C . ALA A 1 88 ? 21.619 2.353 -10.963 1.00 74.06 88 ALA A C 1
ATOM 673 O O . ALA A 1 88 ? 20.505 2.543 -11.459 1.00 74.06 88 ALA A O 1
ATOM 674 N N . ARG A 1 89 ? 22.085 1.150 -10.644 1.00 86.56 89 ARG A N 1
ATOM 675 C CA . ARG A 1 89 ? 21.290 -0.062 -10.754 1.00 86.56 89 ARG A CA 1
ATOM 676 C C . ARG A 1 89 ? 20.539 -0.245 -9.439 1.00 86.56 89 ARG A C 1
ATOM 678 O O . ARG A 1 89 ? 21.144 -0.036 -8.386 1.00 86.56 89 ARG A O 1
ATOM 685 N N . PRO A 1 90 ? 19.254 -0.619 -9.483 1.00 87.38 90 PRO A N 1
ATOM 686 C CA . PRO A 1 90 ? 18.552 -1.101 -8.306 1.00 87.38 90 PRO A CA 1
ATOM 687 C C . PRO A 1 90 ? 19.348 -2.209 -7.616 1.00 87.38 90 PRO A C 1
ATOM 689 O O . PRO A 1 90 ? 19.833 -3.124 -8.283 1.00 87.38 90 PRO A O 1
ATOM 692 N N . ASP A 1 91 ? 19.450 -2.138 -6.293 1.00 90.62 91 ASP A N 1
ATOM 693 C CA . ASP A 1 91 ? 19.952 -3.247 -5.492 1.00 90.62 91 ASP A CA 1
ATOM 694 C C . ASP A 1 91 ? 18.770 -4.002 -4.877 1.00 90.62 91 ASP A C 1
ATOM 696 O O . ASP A 1 91 ? 18.178 -3.577 -3.880 1.00 90.62 91 ASP A O 1
ATOM 700 N N . PHE A 1 92 ? 18.407 -5.120 -5.500 1.00 91.06 92 PHE A N 1
ATOM 701 C CA . PHE A 1 92 ? 17.305 -5.968 -5.046 1.00 91.06 92 PHE A CA 1
ATOM 702 C C . PHE A 1 92 ? 17.669 -6.853 -3.843 1.00 91.06 92 PHE A C 1
ATOM 704 O O . PHE A 1 92 ? 16.821 -7.594 -3.358 1.00 91.06 92 PHE A O 1
ATOM 711 N N . ALA A 1 93 ? 18.893 -6.755 -3.307 1.00 91.50 93 ALA A N 1
ATOM 712 C CA . ALA A 1 93 ? 19.175 -7.252 -1.962 1.00 91.50 93 ALA A CA 1
ATOM 713 C C . ALA A 1 93 ? 18.544 -6.353 -0.879 1.00 91.50 93 ALA A C 1
ATOM 715 O O . ALA A 1 93 ? 18.284 -6.825 0.227 1.00 91.50 93 ALA A O 1
ATOM 716 N N . TYR A 1 94 ? 18.276 -5.077 -1.193 1.00 91.94 94 TYR A N 1
ATOM 717 C CA . TYR A 1 94 ? 17.631 -4.120 -0.283 1.00 91.94 94 TYR A CA 1
ATOM 718 C C . TYR A 1 94 ? 16.189 -3.808 -0.674 1.00 91.94 94 TYR A C 1
ATOM 720 O O . TYR A 1 94 ? 15.320 -3.707 0.194 1.00 91.94 94 TYR A O 1
ATOM 728 N N . TYR A 1 95 ? 15.921 -3.635 -1.967 1.00 95.12 95 TYR A N 1
ATOM 729 C CA . TYR A 1 95 ? 14.580 -3.350 -2.466 1.00 95.12 95 TYR A CA 1
ATOM 730 C C . TYR A 1 95 ? 13.847 -4.638 -2.821 1.00 95.12 95 TYR A C 1
ATOM 732 O O . TYR A 1 95 ? 14.403 -5.518 -3.468 1.00 95.12 95 TYR A O 1
ATOM 740 N N . MET A 1 96 ? 12.572 -4.718 -2.446 1.00 97.06 96 MET A N 1
ATOM 741 C CA . MET A 1 96 ? 11.717 -5.827 -2.863 1.00 97.06 96 MET A CA 1
ATOM 742 C C . MET A 1 96 ? 11.547 -5.827 -4.382 1.00 97.06 96 MET A C 1
ATOM 744 O O . MET A 1 96 ? 11.337 -4.770 -4.990 1.00 97.06 96 MET A O 1
ATOM 748 N N . THR A 1 97 ? 11.582 -7.018 -4.975 1.00 97.62 97 THR A N 1
ATOM 749 C CA . THR A 1 97 ? 11.085 -7.214 -6.337 1.00 97.62 97 THR A CA 1
ATOM 750 C C . THR A 1 97 ? 9.566 -7.034 -6.375 1.00 97.62 97 THR A C 1
ATOM 752 O O . THR A 1 97 ? 8.886 -7.007 -5.344 1.00 97.62 97 THR A O 1
ATOM 755 N N . LYS A 1 98 ? 9.000 -6.934 -7.576 1.00 96.88 98 LYS A N 1
ATOM 756 C CA . LYS A 1 98 ? 7.563 -6.871 -7.818 1.00 96.88 98 LYS A CA 1
ATOM 757 C C . LYS A 1 98 ? 6.851 -8.057 -7.199 1.00 96.88 98 LYS A C 1
ATOM 759 O O . LYS A 1 98 ? 5.848 -7.855 -6.522 1.00 96.88 98 LYS A O 1
ATOM 764 N N . SER A 1 99 ? 7.349 -9.268 -7.453 1.00 97.56 99 SER A N 1
ATOM 765 C CA . SER A 1 99 ? 6.762 -10.483 -6.892 1.00 97.56 99 SER A CA 1
ATOM 766 C C . SER A 1 99 ? 6.803 -10.433 -5.374 1.00 97.56 99 SER A C 1
ATOM 768 O O . SER A 1 99 ? 5.749 -10.524 -4.758 1.00 97.56 99 SER A O 1
ATOM 770 N N . ASP A 1 100 ? 7.964 -10.146 -4.780 1.00 98.19 100 ASP A N 1
ATOM 771 C CA . ASP A 1 100 ? 8.108 -10.161 -3.320 1.00 98.19 100 ASP A CA 1
ATOM 772 C C . ASP A 1 100 ? 7.212 -9.116 -2.648 1.00 98.19 100 ASP A C 1
ATOM 774 O O . ASP A 1 100 ? 6.565 -9.395 -1.642 1.00 98.19 100 ASP A O 1
ATOM 778 N N . ALA A 1 101 ? 7.132 -7.909 -3.218 1.00 98.19 101 ALA A N 1
ATOM 779 C CA . ALA A 1 101 ? 6.292 -6.846 -2.682 1.00 98.19 101 ALA A CA 1
ATOM 780 C C . ALA A 1 101 ? 4.800 -7.202 -2.755 1.00 98.19 101 ALA A C 1
ATOM 782 O O . ALA A 1 101 ? 4.070 -6.995 -1.785 1.00 98.19 101 ALA A O 1
ATOM 783 N N . LEU A 1 102 ? 4.326 -7.722 -3.892 1.00 98.00 102 LEU A N 1
ATOM 784 C CA . LEU A 1 102 ? 2.913 -8.070 -4.061 1.00 98.00 102 LEU A CA 1
ATOM 785 C C . LEU A 1 102 ? 2.535 -9.328 -3.264 1.00 98.00 102 LEU A C 1
ATOM 787 O O . LEU A 1 102 ? 1.434 -9.377 -2.712 1.00 98.00 102 LEU A O 1
ATOM 791 N N . ASP A 1 103 ? 3.435 -10.303 -3.149 1.00 98.56 103 ASP A N 1
ATOM 792 C CA . ASP A 1 103 ? 3.238 -11.499 -2.327 1.00 98.56 103 ASP A CA 1
ATOM 793 C C . ASP A 1 103 ? 3.185 -11.140 -0.841 1.00 98.56 103 ASP A C 1
ATOM 795 O O . ASP A 1 103 ? 2.279 -11.582 -0.132 1.00 98.56 103 ASP A O 1
ATOM 799 N N . GLU A 1 104 ? 4.069 -10.253 -0.379 1.00 98.62 104 GLU A N 1
ATOM 800 C CA . GLU A 1 104 ? 4.028 -9.732 0.986 1.00 98.62 104 GLU A CA 1
ATOM 801 C C . GLU A 1 104 ? 2.721 -8.979 1.264 1.00 98.62 104 GLU A C 1
ATOM 803 O O . GLU A 1 104 ? 2.095 -9.196 2.301 1.00 98.62 104 GLU A O 1
ATOM 808 N N . VAL A 1 105 ? 2.254 -8.130 0.339 1.00 98.75 105 VAL A N 1
ATOM 809 C CA . VAL A 1 105 ? 0.951 -7.454 0.472 1.00 98.75 105 VAL A CA 1
ATOM 810 C C . VAL A 1 105 ? -0.169 -8.477 0.644 1.00 98.75 105 VAL A C 1
ATOM 812 O O . VAL A 1 105 ? -0.986 -8.350 1.560 1.00 98.75 105 VAL A O 1
ATOM 815 N N . ARG A 1 106 ? -0.217 -9.499 -0.219 1.00 98.69 106 ARG A N 1
ATOM 816 C CA . ARG A 1 106 ? -1.236 -10.557 -0.151 1.00 98.69 106 ARG A CA 1
ATOM 817 C C . ARG A 1 106 ? -1.158 -11.301 1.182 1.00 98.69 106 ARG A C 1
ATOM 819 O O . ARG A 1 106 ? -2.198 -11.517 1.800 1.00 98.69 106 ARG A O 1
ATOM 826 N N . ALA A 1 107 ? 0.046 -11.628 1.651 1.00 98.81 107 ALA A N 1
ATOM 827 C CA . ALA A 1 107 ? 0.269 -12.305 2.925 1.00 98.81 107 ALA A CA 1
ATOM 828 C C . ALA A 1 107 ? -0.196 -11.461 4.123 1.00 98.81 107 ALA A C 1
ATOM 830 O O . ALA A 1 107 ? -0.938 -11.955 4.975 1.00 98.81 107 ALA A O 1
ATOM 831 N N . VAL A 1 108 ? 0.168 -10.174 4.165 1.00 98.75 108 VAL A N 1
ATOM 832 C CA . VAL A 1 108 ? -0.252 -9.244 5.224 1.00 98.75 108 VAL A CA 1
ATOM 833 C C . VAL A 1 108 ? -1.773 -9.119 5.263 1.00 98.75 108 VAL A C 1
ATOM 835 O O . VAL A 1 108 ? -2.363 -9.214 6.339 1.00 98.75 108 VAL A O 1
ATOM 838 N N . VAL A 1 109 ? -2.431 -8.954 4.112 1.00 98.62 109 VAL A N 1
ATOM 839 C CA . VAL A 1 109 ? -3.895 -8.841 4.067 1.00 98.62 109 VAL A CA 1
ATOM 840 C C . VAL A 1 109 ? -4.568 -10.149 4.484 1.00 98.62 109 VAL A C 1
ATOM 842 O O . VAL A 1 109 ? -5.484 -10.122 5.305 1.00 98.62 109 VAL A O 1
ATOM 845 N N . ALA A 1 110 ? -4.097 -11.293 3.981 1.00 98.38 110 ALA A N 1
ATOM 846 C CA . ALA A 1 110 ? -4.645 -12.605 4.324 1.00 98.38 110 ALA A CA 1
ATOM 847 C C . ALA A 1 110 ? -4.531 -12.918 5.825 1.00 98.38 110 ALA A C 1
ATOM 849 O O . ALA A 1 110 ? -5.424 -13.545 6.392 1.00 98.38 110 ALA A O 1
ATOM 850 N N . ALA A 1 111 ? -3.472 -12.440 6.485 1.00 98.56 111 ALA A N 1
ATOM 851 C CA . ALA A 1 111 ? -3.290 -12.574 7.929 1.00 98.56 111 ALA A CA 1
ATOM 852 C C . ALA A 1 111 ? -4.181 -11.627 8.760 1.00 98.56 111 ALA A C 1
ATOM 854 O O . ALA A 1 111 ? -4.332 -11.831 9.965 1.00 98.56 111 ALA A O 1
ATOM 855 N N . ASN A 1 112 ? -4.790 -10.602 8.147 1.00 98.12 112 ASN A N 1
ATOM 856 C CA . ASN A 1 112 ? -5.544 -9.550 8.840 1.00 98.12 112 ASN A CA 1
ATOM 857 C C . ASN A 1 112 ? -6.969 -9.338 8.283 1.00 98.12 112 ASN A C 1
ATOM 859 O O . ASN A 1 112 ? -7.387 -8.195 8.084 1.00 98.12 112 ASN A O 1
ATOM 863 N N . PRO A 1 113 ? -7.787 -10.393 8.101 1.00 97.12 113 PRO A N 1
ATOM 864 C CA . PRO A 1 113 ? -9.071 -10.295 7.396 1.00 97.12 113 PRO A CA 1
ATOM 865 C C . PRO A 1 113 ? -10.129 -9.458 8.129 1.00 97.12 113 PRO A C 1
ATOM 867 O O . PRO A 1 113 ? -11.117 -9.052 7.532 1.00 97.12 113 PRO A O 1
ATOM 870 N N . ARG A 1 114 ? -9.948 -9.188 9.430 1.00 95.88 114 ARG A N 1
ATOM 871 C CA . ARG A 1 114 ? -10.876 -8.347 10.208 1.00 95.88 114 ARG A CA 1
ATOM 872 C C . ARG A 1 114 ? -10.713 -6.856 9.921 1.00 95.88 114 ARG A C 1
ATOM 874 O O . ARG A 1 114 ? -11.652 -6.096 10.131 1.00 95.88 114 ARG A O 1
ATOM 881 N N . THR A 1 115 ? -9.522 -6.432 9.508 1.00 96.56 115 THR A N 1
ATOM 882 C CA . THR A 1 115 ? -9.157 -5.015 9.351 1.00 96.56 115 THR A CA 1
ATOM 883 C C . THR A 1 115 ? -8.646 -4.690 7.955 1.00 96.56 115 THR A C 1
ATOM 885 O O . THR A 1 115 ? -8.532 -3.512 7.626 1.00 96.56 115 THR A O 1
ATOM 888 N N . MET A 1 116 ? -8.353 -5.694 7.123 1.00 98.38 116 MET A N 1
ATOM 889 C CA . MET A 1 116 ? -7.824 -5.514 5.775 1.00 98.38 116 MET A CA 1
ATOM 890 C C . MET A 1 116 ? -8.572 -6.351 4.740 1.00 98.38 116 MET A C 1
ATOM 892 O O . MET A 1 116 ? -8.901 -7.510 4.977 1.00 98.38 116 MET A O 1
ATOM 896 N N . ARG A 1 117 ? -8.819 -5.760 3.568 1.00 98.06 117 ARG A N 1
ATOM 897 C CA . ARG A 1 117 ? -9.390 -6.430 2.391 1.00 98.06 117 ARG A 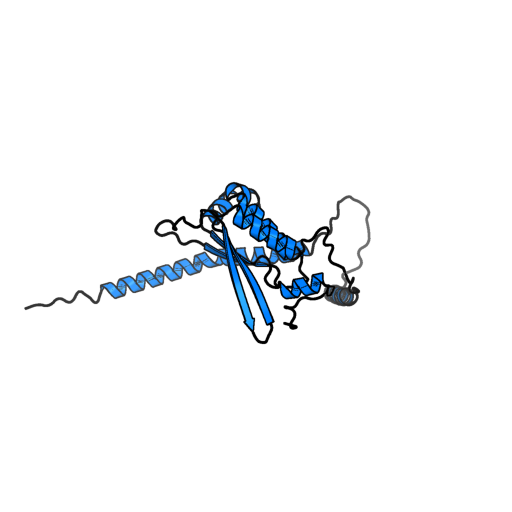CA 1
ATOM 898 C C . ARG A 1 117 ? -8.602 -6.038 1.154 1.00 98.06 117 ARG A C 1
ATOM 900 O O . ARG A 1 117 ? -8.318 -4.858 0.969 1.00 98.06 117 ARG A O 1
ATOM 907 N N . LEU A 1 118 ? -8.292 -7.009 0.303 1.00 98.44 118 LEU A N 1
ATOM 908 C CA . LEU A 1 118 ? -7.640 -6.783 -0.980 1.00 98.44 118 LEU A CA 1
ATOM 909 C C . LEU A 1 118 ? -8.686 -6.825 -2.093 1.00 98.44 118 LEU A C 1
ATOM 911 O O . LEU A 1 118 ? -9.384 -7.824 -2.243 1.00 98.44 118 LEU A O 1
ATOM 915 N N . ASP A 1 119 ? -8.751 -5.756 -2.874 1.00 98.12 119 ASP A N 1
ATOM 916 C CA . ASP A 1 119 ? -9.500 -5.684 -4.121 1.00 98.12 119 ASP A CA 1
ATOM 917 C C . ASP A 1 119 ? -8.487 -5.681 -5.281 1.00 98.12 119 ASP A C 1
ATOM 919 O O . ASP A 1 119 ? -7.442 -5.032 -5.195 1.00 98.12 119 ASP A O 1
ATOM 923 N N . VAL A 1 120 ? -8.777 -6.403 -6.364 1.00 96.75 120 VAL A N 1
ATOM 924 C CA . VAL A 1 120 ? -7.955 -6.396 -7.583 1.00 96.75 120 VAL A CA 1
ATOM 925 C C . VAL A 1 120 ? -8.770 -5.758 -8.697 1.00 96.75 120 VAL A C 1
ATOM 927 O O . VAL A 1 120 ? -9.854 -6.235 -9.028 1.00 96.75 120 VAL A O 1
ATOM 930 N N . VAL A 1 121 ? -8.257 -4.666 -9.255 1.00 94.50 121 VAL A N 1
ATOM 931 C CA . VAL A 1 121 ? -8.861 -3.964 -10.388 1.00 94.50 121 VAL A CA 1
ATOM 932 C C . VAL A 1 121 ? -8.018 -4.251 -11.618 1.00 94.50 121 VAL A C 1
ATOM 934 O O . VAL A 1 121 ? -6.824 -3.968 -11.634 1.00 94.50 121 VAL A O 1
ATOM 937 N N . THR A 1 122 ? -8.630 -4.811 -12.651 1.00 93.50 122 THR A N 1
ATOM 938 C CA . THR A 1 122 ? -7.961 -5.098 -13.920 1.00 93.50 122 THR A CA 1
ATOM 939 C C . THR A 1 122 ? -8.513 -4.201 -15.017 1.00 93.50 122 THR A C 1
ATOM 941 O O . THR A 1 122 ? -9.698 -3.863 -15.035 1.00 93.50 122 THR A O 1
ATOM 944 N N . ALA A 1 123 ? -7.638 -3.785 -15.926 1.00 89.31 123 ALA A N 1
ATOM 945 C CA . ALA A 1 123 ? -8.000 -3.030 -17.115 1.00 89.31 123 ALA A CA 1
ATOM 946 C C . ALA A 1 123 ? -7.228 -3.578 -18.313 1.00 89.31 123 ALA A C 1
ATOM 948 O O . ALA A 1 123 ? -6.031 -3.843 -18.211 1.00 89.31 123 ALA A O 1
ATOM 949 N N . GLU A 1 124 ? -7.906 -3.712 -19.447 1.00 91.44 124 GLU A N 1
ATOM 950 C CA . GLU A 1 124 ? -7.295 -4.110 -20.710 1.00 91.44 124 GLU A CA 1
ATOM 951 C C . GLU A 1 124 ? -7.788 -3.190 -21.826 1.00 91.44 124 GLU A C 1
ATOM 953 O O . GLU A 1 124 ? -8.991 -2.993 -21.996 1.00 91.44 124 GLU A O 1
ATOM 958 N N . GLN A 1 125 ? -6.855 -2.598 -22.571 1.00 88.06 125 GLN A N 1
ATOM 959 C CA . GLN A 1 125 ? -7.163 -1.743 -23.713 1.00 88.06 125 GLN A CA 1
ATOM 960 C C . GLN A 1 125 ? -6.031 -1.791 -24.742 1.00 88.06 125 GLN A C 1
ATOM 962 O O . GLN A 1 125 ? -4.866 -1.595 -24.399 1.00 88.06 125 GLN A O 1
ATOM 967 N N . ASP A 1 126 ? -6.373 -2.000 -26.015 1.00 86.56 126 ASP A N 1
ATOM 968 C CA . ASP A 1 126 ? -5.432 -2.012 -27.146 1.00 86.56 126 ASP A CA 1
ATOM 969 C C . ASP A 1 126 ? -4.218 -2.939 -26.925 1.00 86.56 126 ASP A C 1
ATOM 971 O O . ASP A 1 126 ? -3.074 -2.565 -27.188 1.00 86.56 126 ASP A O 1
ATOM 975 N N . GLY A 1 127 ? -4.457 -4.137 -26.378 1.00 84.56 127 GLY A N 1
ATOM 976 C CA . GLY A 1 127 ? -3.412 -5.125 -26.075 1.00 84.56 127 GLY A CA 1
ATOM 977 C C . GLY A 1 127 ? -2.544 -4.792 -24.856 1.00 84.56 127 GLY A C 1
ATOM 978 O O . GLY A 1 127 ? -1.573 -5.494 -24.582 1.00 84.56 127 GLY A O 1
ATOM 979 N N . TYR A 1 128 ? -2.874 -3.733 -24.115 1.00 84.88 128 TYR A N 1
ATOM 980 C CA . TYR A 1 128 ? -2.241 -3.396 -22.848 1.00 84.88 128 TYR A CA 1
ATOM 981 C C . TYR A 1 128 ? -3.133 -3.807 -21.684 1.00 84.88 128 TYR A C 1
ATOM 983 O O . TYR A 1 128 ? -4.206 -3.234 -21.498 1.00 84.88 128 TYR A O 1
ATOM 991 N N . ALA A 1 129 ? -2.656 -4.763 -20.890 1.00 89.38 129 ALA A N 1
ATOM 992 C CA . ALA A 1 129 ? -3.282 -5.180 -19.645 1.00 89.38 129 ALA A CA 1
ATOM 993 C C . ALA A 1 129 ? -2.561 -4.554 -18.443 1.00 89.38 129 ALA A C 1
ATOM 995 O O . ALA A 1 129 ? -1.330 -4.482 -18.402 1.00 89.38 129 ALA A O 1
ATOM 996 N N . SER A 1 130 ? -3.330 -4.124 -17.450 1.00 88.69 130 SER A N 1
ATOM 997 C CA . SER A 1 130 ? -2.831 -3.637 -16.169 1.00 88.69 130 SER A CA 1
ATOM 998 C C . SER A 1 130 ? -3.640 -4.247 -15.034 1.00 88.69 130 SER A C 1
ATOM 1000 O O . SER A 1 130 ? -4.866 -4.334 -15.107 1.00 88.69 130 SER A O 1
ATOM 1002 N N . GLU A 1 131 ? -2.943 -4.629 -13.970 1.00 92.12 131 GLU A N 1
ATOM 1003 C CA . GLU A 1 131 ? -3.533 -5.060 -12.706 1.00 92.12 131 GLU A CA 1
ATOM 1004 C C . GLU A 1 131 ? -3.191 -4.029 -11.629 1.00 92.12 131 GLU A C 1
ATOM 1006 O O . GLU A 1 131 ? -2.047 -3.587 -11.527 1.00 92.12 131 GLU A O 1
ATOM 1011 N N . LEU A 1 132 ? -4.188 -3.651 -10.832 1.00 94.88 132 LEU A N 1
ATOM 1012 C CA . LEU A 1 132 ? -4.061 -2.717 -9.727 1.00 94.88 132 LEU A CA 1
ATOM 1013 C C . LEU A 1 132 ? -4.590 -3.363 -8.448 1.00 94.88 132 LEU A C 1
ATOM 1015 O O . LEU A 1 132 ? -5.790 -3.602 -8.299 1.00 94.88 132 LEU A O 1
ATOM 1019 N N . LEU A 1 133 ? -3.689 -3.620 -7.505 1.00 97.81 133 LEU A N 1
ATOM 1020 C CA . LEU A 1 133 ? -4.065 -4.060 -6.166 1.00 97.81 133 LEU A CA 1
ATOM 1021 C C . LEU A 1 133 ? -4.474 -2.843 -5.341 1.00 97.81 133 LEU A C 1
ATOM 1023 O O . LEU A 1 133 ? -3.743 -1.858 -5.261 1.00 97.81 133 LEU A O 1
ATOM 1027 N N . VAL A 1 134 ? -5.621 -2.939 -4.679 1.00 98.56 134 VAL A N 1
ATOM 1028 C CA . VAL A 1 134 ? -6.112 -1.923 -3.754 1.00 98.56 134 VAL A CA 1
ATOM 1029 C C . VAL A 1 134 ? -6.381 -2.584 -2.413 1.00 98.56 134 VAL A C 1
ATOM 1031 O O . VAL A 1 134 ? -7.308 -3.377 -2.265 1.00 98.56 134 VAL A O 1
ATOM 1034 N N . VAL A 1 135 ? -5.590 -2.236 -1.404 1.00 98.75 135 VAL A N 1
ATOM 1035 C CA . VAL A 1 135 ? -5.823 -2.684 -0.032 1.00 98.75 135 VAL A CA 1
ATOM 1036 C C . VAL A 1 135 ? -6.719 -1.679 0.673 1.00 98.75 135 VAL A C 1
ATOM 1038 O O . VAL A 1 135 ? -6.391 -0.503 0.796 1.00 98.75 135 VAL A O 1
ATOM 1041 N N . THR A 1 136 ? -7.860 -2.141 1.162 1.00 98.31 136 THR A N 1
ATOM 1042 C CA . THR A 1 136 ? -8.672 -1.415 2.138 1.00 98.31 136 THR A CA 1
ATOM 1043 C C . THR A 1 136 ? -8.177 -1.767 3.526 1.00 98.31 136 THR A C 1
ATOM 1045 O O . THR A 1 136 ? -8.169 -2.943 3.871 1.00 98.31 136 THR A O 1
ATOM 1048 N N . VAL A 1 137 ? -7.822 -0.767 4.324 1.00 97.69 137 VAL A N 1
ATOM 1049 C CA . VAL A 1 137 ? -7.503 -0.902 5.743 1.00 97.69 137 VAL A CA 1
ATOM 1050 C C . VAL A 1 137 ? -8.514 -0.096 6.550 1.00 97.69 137 VAL A C 1
ATOM 1052 O O . VAL A 1 137 ? -8.628 1.120 6.395 1.00 97.69 137 VAL A O 1
ATOM 1055 N N . GLU A 1 138 ? -9.230 -0.775 7.436 1.00 95.44 138 GLU A N 1
ATOM 1056 C CA . GLU A 1 138 ? -10.091 -0.171 8.449 1.00 95.44 138 GLU A CA 1
ATOM 1057 C C . GLU A 1 138 ? -9.583 -0.632 9.820 1.00 95.44 138 GLU A C 1
ATOM 1059 O O . GLU A 1 138 ? -9.911 -1.737 10.262 1.00 95.44 138 GLU A O 1
ATOM 1064 N N . PRO A 1 139 ? -8.749 0.175 10.507 1.00 91.25 139 PRO A N 1
ATOM 1065 C CA . PRO A 1 139 ? -8.099 -0.246 11.750 1.00 91.25 139 PRO A CA 1
ATOM 1066 C C . PRO A 1 139 ? -9.072 -0.600 12.885 1.00 91.25 139 PRO A C 1
ATOM 1068 O O . PRO A 1 139 ? -8.722 -1.382 13.767 1.00 91.25 139 PRO A O 1
ATOM 1071 N N . ASN A 1 140 ? -10.293 -0.054 12.852 1.00 87.56 140 ASN A N 1
ATOM 1072 C CA . ASN A 1 140 ? -11.376 -0.373 13.789 1.00 87.56 140 ASN A CA 1
ATOM 1073 C C . ASN A 1 140 ? -12.294 -1.521 13.310 1.00 87.56 140 ASN A C 1
ATOM 1075 O O . ASN A 1 140 ? -13.351 -1.763 13.888 1.00 87.56 140 ASN A O 1
ATOM 1079 N N . GLY A 1 141 ? -11.902 -2.227 12.249 1.00 90.12 141 GLY A N 1
ATOM 1080 C CA . GLY A 1 141 ? -12.628 -3.357 11.680 1.00 90.12 141 GLY A CA 1
ATOM 1081 C C . GLY A 1 141 ? -13.454 -2.998 10.444 1.00 90.12 141 GLY A C 1
ATOM 1082 O O . GLY A 1 141 ? -14.088 -1.942 10.391 1.00 90.12 141 GLY A O 1
ATOM 1083 N N . LEU A 1 142 ? -13.456 -3.908 9.466 1.00 88.00 142 LEU A N 1
ATOM 1084 C CA . LEU A 1 142 ? -14.212 -3.794 8.211 1.00 88.00 142 LEU A CA 1
ATOM 1085 C C . LEU A 1 142 ? -15.726 -3.944 8.411 1.00 88.00 142 LEU A C 1
ATOM 1087 O O . LEU A 1 142 ? -16.505 -3.324 7.693 1.00 88.00 142 LEU A O 1
A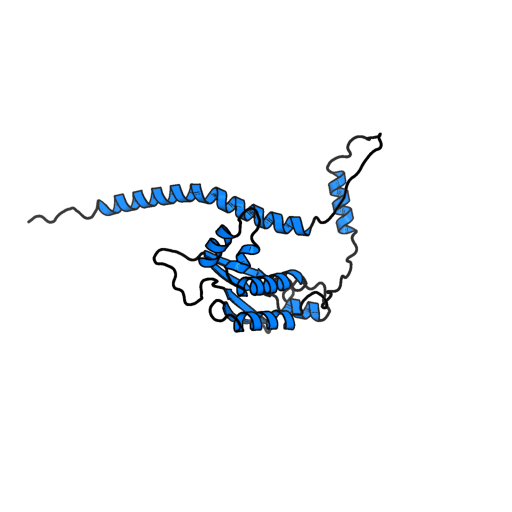TOM 1091 N N . ASP A 1 143 ? -16.132 -4.738 9.403 1.00 80.94 143 ASP A N 1
ATOM 1092 C CA . ASP A 1 143 ? -17.542 -5.014 9.709 1.00 80.94 143 ASP A CA 1
ATOM 1093 C C . ASP A 1 143 ? -18.109 -4.085 10.792 1.00 80.94 143 ASP A C 1
ATOM 1095 O O . ASP A 1 143 ? -19.264 -4.219 11.191 1.00 80.94 143 ASP A O 1
ATOM 1099 N N . THR A 1 144 ? -17.309 -3.136 11.285 1.00 72.00 144 THR A N 1
ATOM 1100 C CA . THR A 1 144 ? -17.739 -2.180 12.307 1.00 72.00 144 THR A CA 1
ATOM 1101 C C . THR A 1 144 ? -18.468 -1.019 11.626 1.00 72.00 144 THR A C 1
ATOM 1103 O O . THR A 1 144 ? -17.810 -0.175 10.990 1.00 72.00 144 THR A O 1
ATOM 1106 N N . PRO A 1 145 ? -19.812 -0.931 11.740 1.00 67.50 145 PRO A N 1
ATOM 1107 C CA . PRO A 1 145 ? -20.536 0.202 11.195 1.00 67.50 145 PRO A CA 1
ATOM 1108 C C . PRO A 1 145 ? -20.065 1.479 11.901 1.00 67.50 145 PRO A C 1
ATOM 1110 O O . PRO A 1 145 ? -19.770 1.445 13.099 1.00 67.50 145 PRO A O 1
ATOM 1113 N N . PRO A 1 146 ? -19.979 2.614 11.188 1.00 68.12 146 PRO A N 1
ATOM 1114 C CA . PRO A 1 146 ? -19.694 3.882 11.837 1.00 68.12 146 PRO A CA 1
ATOM 1115 C C . PRO A 1 146 ? -20.708 4.144 12.955 1.00 68.12 146 PRO A C 1
ATOM 1117 O O . PRO A 1 146 ? -21.904 3.871 12.800 1.00 68.12 146 PRO A O 1
ATOM 1120 N N . GLU A 1 147 ? -20.235 4.692 14.076 1.00 70.69 147 GLU A N 1
ATOM 1121 C CA . GLU A 1 147 ? -21.122 5.168 15.136 1.00 70.69 147 GLU A CA 1
ATOM 1122 C C . GLU A 1 147 ? -22.161 6.126 14.540 1.00 70.69 147 GLU A C 1
ATOM 1124 O O . GLU A 1 147 ? -21.860 6.940 13.660 1.00 70.69 147 GLU A O 1
ATOM 1129 N N . ARG A 1 148 ? -23.413 6.033 15.002 1.00 65.44 148 ARG A N 1
ATOM 1130 C CA . ARG A 1 148 ? -24.505 6.860 14.477 1.00 65.44 148 ARG A CA 1
ATOM 1131 C C . ARG A 1 148 ? -24.128 8.345 14.580 1.00 65.44 148 ARG A C 1
ATOM 1133 O O . ARG A 1 148 ? -24.014 8.882 15.675 1.00 65.44 148 ARG A O 1
ATOM 1140 N N . GLY A 1 149 ? -24.010 9.009 13.428 1.00 67.00 149 GLY A N 1
ATOM 1141 C CA . GLY A 1 149 ? -23.668 10.433 13.331 1.00 67.00 149 GLY A CA 1
ATOM 1142 C C . GLY A 1 149 ? -22.174 10.736 13.161 1.00 67.00 149 GLY A C 1
ATOM 1143 O O . GLY A 1 149 ? -21.817 11.910 13.092 1.00 67.00 149 GLY A O 1
ATOM 1144 N N . ARG A 1 150 ? -21.317 9.713 13.057 1.00 70.81 150 ARG A N 1
ATOM 1145 C CA . ARG A 1 150 ? -19.869 9.847 12.863 1.00 70.81 150 ARG A CA 1
ATOM 1146 C C . ARG A 1 150 ? -19.483 9.389 11.455 1.00 70.81 150 ARG A C 1
ATOM 1148 O O . ARG A 1 150 ? -19.737 8.252 11.071 1.00 70.81 150 ARG A O 1
ATOM 1155 N N . GLU A 1 151 ? -18.912 10.284 10.656 1.00 77.38 151 GLU A N 1
ATOM 1156 C CA . GLU A 1 151 ? -18.416 9.960 9.314 1.00 77.38 151 GLU A CA 1
ATOM 1157 C C . GLU A 1 151 ? -16.957 9.497 9.403 1.00 77.38 151 GLU A C 1
ATOM 1159 O O . GLU A 1 151 ? -16.151 10.142 10.073 1.00 77.38 151 GLU A O 1
ATOM 1164 N N . LYS A 1 152 ? -16.608 8.384 8.738 1.00 83.12 152 LYS A N 1
ATOM 1165 C CA . LYS A 1 152 ? -15.210 7.937 8.655 1.00 83.12 152 LYS A CA 1
ATOM 1166 C C . LYS A 1 152 ? -14.437 8.832 7.685 1.00 83.12 152 LYS A C 1
ATOM 1168 O O . LYS A 1 152 ? -14.889 9.073 6.564 1.00 83.12 152 LYS A O 1
ATOM 1173 N N . THR A 1 153 ? -13.242 9.257 8.082 1.00 89.81 153 THR A N 1
ATOM 1174 C CA . THR A 1 153 ? -12.292 9.913 7.179 1.00 89.81 153 THR A CA 1
ATOM 1175 C C . THR A 1 153 ? -11.809 8.901 6.148 1.00 89.81 153 THR A C 1
ATOM 1177 O O . THR A 1 153 ? -11.410 7.793 6.497 1.00 89.81 153 THR A O 1
ATOM 1180 N N . ARG A 1 154 ? -11.836 9.267 4.866 1.00 92.75 154 ARG A N 1
ATOM 1181 C CA . ARG A 1 154 ? -11.378 8.403 3.771 1.00 92.75 154 ARG A CA 1
ATOM 1182 C C . ARG A 1 154 ? -10.087 8.956 3.197 1.00 92.75 154 ARG A C 1
ATOM 1184 O O . ARG A 1 154 ? -10.047 10.115 2.796 1.00 92.75 154 ARG A O 1
ATOM 1191 N N . VAL A 1 155 ? -9.057 8.122 3.146 1.00 94.62 155 VAL A N 1
ATOM 1192 C CA . VAL A 1 155 ? -7.737 8.498 2.631 1.00 94.62 155 VAL A CA 1
ATOM 1193 C C . VAL A 1 155 ? -7.314 7.491 1.574 1.00 94.62 155 VAL A C 1
ATOM 1195 O O . VAL A 1 155 ? -7.504 6.291 1.759 1.00 94.62 155 VAL A O 1
ATOM 1198 N N . LEU A 1 156 ? -6.751 7.978 0.471 1.00 97.25 156 LEU A N 1
ATOM 1199 C CA . LEU A 1 156 ? -6.109 7.160 -0.551 1.00 97.25 156 LEU A CA 1
ATOM 1200 C C . LEU A 1 156 ? -4.614 7.473 -0.548 1.00 97.25 156 LEU A C 1
ATOM 1202 O O . LEU A 1 156 ? -4.231 8.625 -0.740 1.00 97.25 156 LEU A O 1
ATOM 1206 N N . TYR A 1 157 ? -3.795 6.444 -0.368 1.00 97.94 157 TYR A N 1
ATOM 1207 C CA . TYR A 1 157 ? -2.363 6.504 -0.616 1.00 97.94 157 TYR A CA 1
ATOM 1208 C C . TYR A 1 157 ? -2.030 5.660 -1.834 1.00 97.94 157 TYR A C 1
ATOM 1210 O O . TYR A 1 157 ? -2.364 4.475 -1.895 1.00 97.94 157 TYR A O 1
ATOM 1218 N N . ASN A 1 158 ? -1.382 6.294 -2.799 1.00 97.94 158 ASN A N 1
ATOM 1219 C CA . ASN A 1 158 ? -0.970 5.666 -4.035 1.00 97.94 158 ASN A CA 1
ATOM 1220 C C . ASN A 1 158 ? 0.556 5.643 -4.111 1.00 97.94 158 ASN A C 1
ATOM 1222 O O . ASN A 1 158 ? 1.194 6.683 -3.946 1.00 97.94 158 ASN A O 1
ATOM 1226 N N . TYR A 1 159 ? 1.125 4.458 -4.308 1.00 98.44 159 TYR A N 1
ATOM 1227 C CA . TYR A 1 159 ? 2.562 4.220 -4.321 1.00 98.44 159 TYR A CA 1
ATOM 1228 C C . TYR A 1 159 ? 2.985 3.524 -5.613 1.00 98.44 159 TYR A C 1
ATOM 1230 O O . TYR A 1 159 ? 2.205 2.818 -6.251 1.00 98.44 159 TYR A O 1
ATOM 1238 N N . GLY A 1 160 ? 4.255 3.687 -5.988 1.00 96.81 160 GLY A N 1
ATOM 1239 C CA . GLY A 1 160 ? 4.811 3.021 -7.161 1.00 96.81 160 GLY A CA 1
ATOM 1240 C C . GLY A 1 160 ? 4.205 3.481 -8.486 1.00 96.81 160 GLY A C 1
ATOM 1241 O O . GLY A 1 160 ? 4.124 2.671 -9.402 1.00 96.81 160 GLY A O 1
ATOM 1242 N N . GLU A 1 161 ? 3.795 4.748 -8.602 1.00 96.25 161 GLU A N 1
ATOM 1243 C CA . GLU A 1 161 ? 3.338 5.360 -9.866 1.00 96.25 161 GLU A CA 1
ATOM 1244 C C . GLU A 1 161 ? 4.434 5.292 -10.944 1.00 96.25 161 GLU A C 1
ATOM 1246 O O . GLU A 1 161 ? 4.181 5.057 -12.128 1.00 96.25 161 GLU A O 1
ATOM 1251 N N . HIS A 1 162 ? 5.697 5.415 -10.530 1.00 96.19 162 HIS A N 1
ATOM 1252 C CA . HIS A 1 162 ? 6.834 5.339 -11.433 1.00 96.19 162 HIS A CA 1
ATOM 1253 C C . HIS A 1 162 ? 7.633 4.056 -11.262 1.00 96.19 162 HIS A C 1
ATOM 1255 O O . HIS A 1 162 ? 8.101 3.740 -10.165 1.00 96.19 162 HIS A O 1
ATOM 1261 N N . GLY A 1 163 ? 7.886 3.378 -12.386 1.00 93.38 163 GLY A N 1
ATOM 1262 C CA . GLY A 1 163 ? 8.587 2.094 -12.429 1.00 93.38 163 GLY A CA 1
ATOM 1263 C C . GLY A 1 163 ? 9.903 2.102 -11.650 1.00 93.38 163 GLY A C 1
ATOM 1264 O O . GLY A 1 163 ? 10.142 1.211 -10.850 1.00 93.38 163 GLY A O 1
ATOM 1265 N N . ARG A 1 164 ? 10.752 3.120 -11.805 1.00 93.94 164 ARG A N 1
ATOM 1266 C CA . ARG A 1 164 ? 12.069 3.189 -11.135 1.00 93.94 164 ARG A CA 1
ATOM 1267 C C . ARG A 1 164 ? 12.054 3.638 -9.670 1.00 93.94 164 ARG A C 1
ATOM 1269 O O . ARG A 1 164 ? 13.087 3.580 -9.011 1.00 93.94 164 ARG A O 1
ATOM 1276 N N . GLU A 1 165 ? 10.923 4.088 -9.131 1.00 95.00 165 GLU A N 1
ATOM 1277 C CA . GLU A 1 165 ? 10.838 4.645 -7.770 1.00 95.00 165 GLU A CA 1
ATOM 1278 C C . GLU A 1 165 ? 10.596 3.530 -6.731 1.00 95.00 165 GLU A C 1
ATOM 1280 O O . GLU A 1 165 ? 9.517 3.396 -6.155 1.00 95.00 165 GLU A O 1
ATOM 1285 N N . LEU A 1 166 ? 11.615 2.684 -6.524 1.00 95.31 166 LEU A N 1
ATOM 1286 C CA . LEU A 1 166 ? 11.597 1.463 -5.689 1.00 95.31 166 LEU A CA 1
ATOM 1287 C C . LEU A 1 166 ? 11.132 1.695 -4.247 1.00 95.31 166 LEU A C 1
ATOM 1289 O O . LEU A 1 166 ? 10.283 0.962 -3.743 1.00 95.31 166 LEU A O 1
ATOM 1293 N N . ILE A 1 167 ? 11.657 2.737 -3.598 1.00 96.44 167 ILE A N 1
ATOM 1294 C CA . ILE A 1 167 ? 11.407 3.006 -2.177 1.00 96.44 167 ILE A CA 1
ATOM 1295 C C . ILE A 1 167 ? 9.922 3.220 -1.869 1.00 96.44 167 ILE A C 1
ATOM 1297 O O . ILE A 1 167 ? 9.453 2.846 -0.799 1.00 96.44 167 ILE A O 1
ATOM 1301 N N . THR A 1 168 ? 9.156 3.768 -2.817 1.00 97.62 168 THR A N 1
ATOM 1302 C CA . THR A 1 168 ? 7.731 4.062 -2.605 1.00 97.62 168 THR A CA 1
ATOM 1303 C C . THR A 1 168 ? 6.924 2.787 -2.357 1.00 97.62 168 THR A C 1
ATOM 1305 O O . THR A 1 168 ? 6.078 2.755 -1.469 1.00 97.62 168 THR A O 1
ATOM 1308 N N . VAL A 1 169 ? 7.255 1.708 -3.068 1.00 97.94 169 VAL A N 1
ATOM 1309 C CA . VAL A 1 169 ? 6.633 0.389 -2.902 1.00 97.94 169 VAL A CA 1
ATOM 1310 C C . VAL A 1 169 ? 7.009 -0.207 -1.549 1.00 97.94 169 VAL A C 1
ATOM 1312 O O . VAL A 1 169 ? 6.155 -0.727 -0.836 1.00 97.94 169 VAL A O 1
ATOM 1315 N N . GLN A 1 170 ? 8.275 -0.082 -1.151 1.00 97.50 170 GLN A N 1
ATOM 1316 C CA . GLN A 1 170 ? 8.743 -0.594 0.135 1.00 97.50 170 GLN A CA 1
ATOM 1317 C C . GLN A 1 170 ? 8.081 0.126 1.317 1.00 97.50 170 GLN A C 1
ATOM 1319 O O . GLN A 1 170 ? 7.676 -0.517 2.284 1.00 97.50 170 GLN A O 1
ATOM 1324 N N . VAL A 1 171 ? 7.886 1.444 1.209 1.00 98.12 171 VAL A N 1
ATOM 1325 C CA . VAL A 1 171 ? 7.121 2.232 2.185 1.00 98.12 171 VAL A CA 1
ATOM 1326 C C . VAL A 1 171 ? 5.669 1.761 2.255 1.00 98.12 171 VAL A C 1
ATOM 1328 O O . VAL A 1 171 ? 5.138 1.637 3.355 1.00 98.12 171 VAL A O 1
ATOM 1331 N N . ALA A 1 172 ? 5.032 1.451 1.123 1.00 98.50 172 ALA A N 1
ATOM 1332 C CA . ALA A 1 172 ? 3.661 0.944 1.115 1.00 98.50 172 ALA A CA 1
ATOM 1333 C C . ALA A 1 172 ? 3.533 -0.400 1.850 1.00 98.50 172 ALA A C 1
ATOM 1335 O O . ALA A 1 172 ? 2.648 -0.570 2.691 1.00 98.50 172 ALA A O 1
ATOM 1336 N N . VAL A 1 173 ? 4.448 -1.334 1.572 1.00 98.62 173 VAL A N 1
ATOM 1337 C CA . VAL A 1 173 ? 4.510 -2.636 2.251 1.00 98.62 173 VAL A CA 1
ATOM 1338 C C . VAL A 1 173 ? 4.758 -2.451 3.748 1.00 98.62 173 VAL A C 1
ATOM 1340 O O . VAL A 1 173 ? 4.071 -3.059 4.570 1.00 98.62 173 VAL A O 1
ATOM 1343 N N . GLN A 1 174 ? 5.689 -1.571 4.126 1.00 98.19 174 GLN A N 1
ATOM 1344 C CA . GLN A 1 174 ? 5.965 -1.299 5.532 1.00 98.19 174 GLN A CA 1
ATOM 1345 C C . GLN A 1 174 ? 4.759 -0.670 6.234 1.00 98.19 174 GLN A C 1
ATOM 1347 O O . GLN A 1 174 ? 4.393 -1.115 7.317 1.00 98.19 174 GLN A O 1
ATOM 1352 N N . LEU A 1 175 ? 4.092 0.306 5.616 1.00 97.88 175 LEU A N 1
ATOM 1353 C CA . LEU A 1 175 ? 2.884 0.919 6.166 1.00 97.88 175 LEU A CA 1
ATOM 1354 C C . LEU A 1 175 ? 1.799 -0.134 6.427 1.00 97.88 175 LEU A C 1
ATOM 1356 O O . LEU A 1 175 ? 1.210 -0.149 7.506 1.00 97.88 175 LEU A O 1
ATOM 1360 N N . LEU A 1 176 ? 1.572 -1.046 5.479 1.00 98.56 176 LEU A N 1
ATOM 1361 C CA . LEU A 1 176 ? 0.637 -2.157 5.658 1.00 98.56 176 LEU A CA 1
ATOM 1362 C C . LEU A 1 176 ? 1.038 -3.058 6.832 1.00 98.56 176 LEU A C 1
ATOM 1364 O O . LEU A 1 176 ? 0.194 -3.354 7.676 1.00 98.56 176 LEU A O 1
ATOM 1368 N N . ARG A 1 177 ? 2.317 -3.434 6.952 1.00 98.44 177 ARG A N 1
ATOM 1369 C CA . ARG A 1 177 ? 2.824 -4.220 8.092 1.00 98.44 177 ARG A CA 1
ATOM 1370 C C . ARG A 1 177 ? 2.603 -3.517 9.429 1.00 98.44 177 ARG A C 1
ATOM 1372 O O . ARG A 1 177 ? 2.212 -4.158 10.401 1.00 98.44 177 ARG A O 1
ATOM 1379 N N . GLU A 1 178 ? 2.843 -2.211 9.503 1.00 97.94 178 GLU A N 1
ATOM 1380 C CA . GLU A 1 178 ? 2.665 -1.454 10.744 1.00 97.94 178 GLU A CA 1
ATOM 1381 C C . GLU A 1 178 ? 1.186 -1.287 11.111 1.00 97.94 178 GLU A C 1
ATOM 1383 O O . GLU A 1 178 ? 0.820 -1.447 12.276 1.00 97.94 178 GLU A O 1
ATOM 1388 N N . LEU A 1 179 ? 0.315 -1.052 10.126 1.00 97.19 179 LEU A N 1
ATOM 1389 C CA . LEU A 1 179 ? -1.135 -1.008 10.336 1.00 97.19 179 LEU A CA 1
ATOM 1390 C C . LEU A 1 179 ? -1.697 -2.376 10.751 1.00 97.19 179 LEU A C 1
ATOM 1392 O O . LEU A 1 179 ? -2.597 -2.437 11.591 1.00 97.19 179 LEU A O 1
ATOM 1396 N N . ALA A 1 180 ? -1.147 -3.471 10.220 1.00 97.62 180 ALA A N 1
ATOM 1397 C CA . ALA A 1 180 ? -1.529 -4.840 10.571 1.00 97.62 180 ALA A CA 1
ATOM 1398 C C . ALA A 1 180 ? -1.256 -5.181 12.044 1.00 97.62 180 ALA A C 1
ATOM 1400 O O . ALA A 1 180 ? -2.008 -5.935 12.657 1.00 97.62 180 ALA A O 1
ATOM 1401 N N . LYS A 1 181 ? -0.241 -4.564 12.663 1.00 97.12 181 LYS A N 1
ATOM 1402 C CA . LYS A 1 181 ? 0.032 -4.705 14.108 1.00 97.12 181 LYS A CA 1
ATOM 1403 C C . LYS A 1 181 ? -1.022 -4.012 14.990 1.00 97.12 181 LYS A C 1
ATOM 1405 O O . LYS A 1 181 ? -1.019 -4.180 16.210 1.00 97.12 181 LYS A O 1
ATOM 1410 N N . GLY A 1 182 ? -1.944 -3.259 14.387 1.00 94.75 182 GLY A N 1
ATOM 1411 C CA . GLY A 1 182 ? -3.097 -2.642 15.036 1.00 94.75 182 GLY A CA 1
ATOM 1412 C C . GLY A 1 182 ? -2.860 -1.205 15.500 1.00 94.75 182 GLY A C 1
ATOM 1413 O O . GLY A 1 182 ? -1.731 -0.732 15.615 1.00 94.75 182 GLY A O 1
ATOM 1414 N N . VAL A 1 183 ? -3.960 -0.507 15.813 1.00 94.50 183 VAL A N 1
ATOM 1415 C CA . VAL A 1 183 ? -3.976 0.939 16.118 1.00 94.50 183 VAL A CA 1
ATOM 1416 C C . VAL A 1 183 ? -2.979 1.327 17.204 1.00 94.50 183 VAL A C 1
ATOM 1418 O O . VAL A 1 183 ? -2.266 2.312 17.040 1.00 94.50 183 VAL A O 1
ATOM 1421 N N . ARG A 1 184 ? -2.900 0.564 18.304 1.00 94.56 184 ARG A N 1
ATOM 1422 C CA . ARG A 1 184 ? -1.994 0.894 19.417 1.00 94.56 184 ARG A CA 1
ATOM 1423 C C . ARG A 1 184 ? -0.537 0.930 18.971 1.00 94.56 184 ARG A C 1
ATOM 1425 O O . ARG A 1 184 ? 0.158 1.875 19.314 1.00 94.56 184 ARG A O 1
ATOM 1432 N N . HIS A 1 185 ? -0.111 -0.076 18.208 1.00 96.00 185 HIS A N 1
ATOM 1433 C CA . HIS A 1 185 ? 1.249 -0.155 17.683 1.00 96.00 185 HIS A CA 1
ATOM 1434 C C . HIS A 1 185 ? 1.483 0.915 16.617 1.00 96.00 185 HIS A C 1
ATOM 1436 O O . HIS A 1 185 ? 2.399 1.711 16.748 1.00 96.00 185 HIS A O 1
ATOM 1442 N N . ALA A 1 186 ? 0.614 1.015 15.609 1.00 95.25 186 ALA A N 1
ATOM 1443 C CA . ALA A 1 186 ? 0.763 2.011 14.546 1.00 95.25 186 ALA A CA 1
ATOM 1444 C C . ALA A 1 186 ? 0.855 3.449 15.095 1.00 95.25 186 ALA A C 1
ATOM 1446 O O . ALA A 1 186 ? 1.610 4.274 14.589 1.00 95.25 186 ALA A O 1
ATOM 1447 N N . SER A 1 187 ? 0.142 3.739 16.185 1.00 95.94 187 SER A N 1
ATOM 1448 C CA . SER A 1 187 ? 0.165 5.053 16.827 1.00 95.94 187 SER A CA 1
ATOM 1449 C C . SER A 1 187 ? 1.489 5.377 17.521 1.00 95.94 187 SER A C 1
ATOM 1451 O O . SER A 1 187 ? 1.783 6.555 17.716 1.00 95.94 187 SER A O 1
ATOM 1453 N N . THR A 1 188 ? 2.333 4.398 17.863 1.00 96.19 188 THR A N 1
ATOM 1454 C CA . THR A 1 188 ? 3.673 4.693 18.406 1.00 96.19 188 THR A CA 1
ATOM 1455 C C . THR A 1 188 ? 4.614 5.271 17.351 1.00 96.19 188 THR A C 1
ATOM 1457 O O . THR A 1 188 ? 5.627 5.857 17.709 1.00 96.19 188 THR A O 1
ATOM 1460 N N . LEU A 1 189 ? 4.275 5.142 16.064 1.00 94.94 189 LEU A N 1
ATOM 1461 C CA . LEU A 1 189 ? 5.026 5.703 14.934 1.00 94.94 189 LEU A CA 1
ATOM 1462 C C . LEU A 1 189 ? 4.609 7.143 14.599 1.00 94.94 189 LEU A C 1
ATOM 1464 O O . LEU A 1 189 ? 4.991 7.685 13.564 1.00 94.94 189 LEU A O 1
ATOM 1468 N N . SER A 1 190 ? 3.780 7.755 15.445 1.00 94.75 190 SER A N 1
ATOM 1469 C CA . SER A 1 190 ? 3.297 9.117 15.238 1.00 94.75 190 SER A CA 1
ATOM 1470 C C . SER A 1 190 ? 4.435 10.119 15.206 1.00 94.75 190 SER A C 1
ATOM 1472 O O . SER A 1 190 ? 5.353 10.059 16.021 1.00 94.75 190 SER A O 1
ATOM 1474 N N 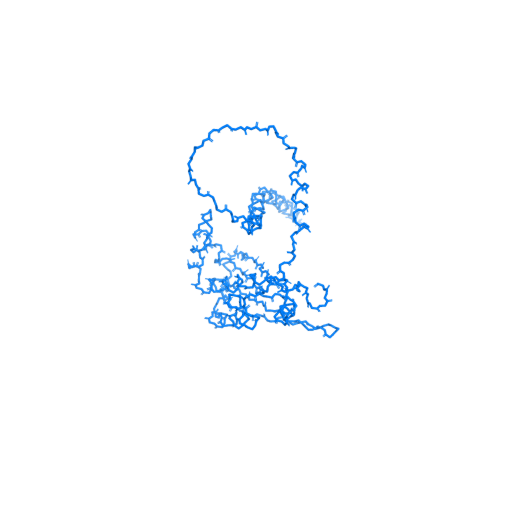. HIS A 1 191 ? 4.296 11.119 14.340 1.00 93.31 191 HIS A N 1
ATOM 1475 C CA . HIS A 1 191 ? 5.134 12.303 14.416 1.00 93.31 191 HIS A CA 1
ATOM 1476 C C . HIS A 1 191 ? 4.976 12.978 15.790 1.00 93.31 191 HIS A C 1
ATOM 1478 O O . HIS A 1 191 ? 3.856 13.098 16.301 1.00 93.31 191 HIS A O 1
ATOM 1484 N N . GLU A 1 192 ? 6.083 13.457 16.361 1.00 92.06 192 GLU A N 1
ATOM 1485 C CA . GLU A 1 192 ? 6.153 14.011 17.721 1.00 92.06 192 GLU A CA 1
ATOM 1486 C C . GLU A 1 192 ? 5.111 15.114 17.963 1.00 92.06 192 GLU A C 1
ATOM 1488 O O . GLU A 1 192 ? 4.407 15.104 18.968 1.00 92.06 192 GLU A O 1
ATOM 1493 N N . MET A 1 193 ? 4.931 16.010 16.987 1.00 93.44 193 MET A N 1
ATOM 1494 C CA . MET A 1 193 ? 3.949 17.103 17.057 1.00 93.44 193 MET A CA 1
ATOM 1495 C C . MET A 1 193 ? 2.479 16.663 17.173 1.00 93.44 193 MET A C 1
ATOM 1497 O O . MET A 1 193 ? 1.651 17.454 17.616 1.00 93.44 193 MET A O 1
ATOM 1501 N N . ILE A 1 194 ? 2.129 15.457 16.715 1.00 93.38 194 ILE A N 1
ATOM 1502 C CA . ILE A 1 194 ? 0.752 14.938 16.768 1.00 93.38 194 ILE A CA 1
ATOM 1503 C C . ILE A 1 194 ? 0.574 14.078 18.023 1.00 93.38 194 ILE A C 1
ATOM 1505 O O . ILE A 1 194 ? -0.415 14.211 18.744 1.00 93.38 194 ILE A O 1
ATOM 1509 N N . GLY A 1 195 ? 1.555 13.214 18.294 1.00 95.44 195 GLY A N 1
ATOM 1510 C CA . GLY A 1 195 ? 1.540 12.287 19.418 1.00 95.44 195 GLY A CA 1
ATOM 1511 C C . GLY A 1 195 ? 0.641 11.062 19.204 1.00 95.44 195 GLY A C 1
ATOM 1512 O O . GLY A 1 195 ? -0.319 11.064 18.433 1.00 95.44 195 GLY A O 1
ATOM 1513 N N . ALA A 1 196 ? 0.949 9.987 19.933 1.00 95.62 196 ALA A N 1
ATOM 1514 C CA . ALA A 1 196 ? 0.303 8.684 19.757 1.00 95.62 196 ALA A CA 1
ATOM 1515 C C . ALA A 1 196 ? -1.211 8.695 20.027 1.00 95.62 196 ALA A C 1
ATOM 1517 O O . ALA A 1 196 ? -1.966 8.021 19.333 1.00 95.62 196 ALA A O 1
ATOM 1518 N N . SER A 1 197 ? -1.678 9.471 21.010 1.00 95.31 197 SER A N 1
ATOM 1519 C CA . SER A 1 197 ? -3.104 9.512 21.370 1.00 95.31 197 SER A CA 1
ATOM 1520 C C . SER A 1 197 ? -3.970 10.085 20.240 1.00 95.31 197 SER A C 1
ATOM 1522 O O . SER A 1 197 ? -4.985 9.494 19.867 1.00 95.31 197 SER A O 1
ATOM 1524 N N . ALA A 1 198 ? -3.540 11.199 19.638 1.00 94.06 198 ALA A N 1
ATOM 1525 C CA . ALA A 1 198 ? -4.271 11.831 18.543 1.00 94.06 198 ALA A CA 1
ATOM 1526 C C . ALA A 1 198 ? -4.261 10.960 17.278 1.00 94.06 198 ALA A C 1
ATOM 1528 O O . ALA A 1 198 ? -5.291 10.816 16.622 1.00 94.06 198 ALA A O 1
ATOM 1529 N N . THR A 1 199 ? -3.134 10.315 16.969 1.00 94.75 199 THR A N 1
ATOM 1530 C CA . THR A 1 199 ? -3.051 9.370 15.847 1.00 94.75 199 THR A CA 1
ATOM 1531 C C . THR A 1 199 ? -3.942 8.152 16.056 1.00 94.75 199 THR A C 1
ATOM 1533 O O . THR A 1 199 ? -4.643 7.757 15.128 1.00 94.75 199 THR A O 1
ATOM 1536 N N . ALA A 1 200 ? -3.989 7.592 17.269 1.00 94.62 200 ALA A N 1
ATOM 1537 C CA . ALA A 1 200 ? -4.888 6.483 17.581 1.00 94.62 200 ALA A CA 1
ATOM 1538 C C . ALA A 1 200 ? -6.350 6.873 17.339 1.00 94.62 200 ALA A C 1
ATOM 1540 O O . ALA A 1 200 ? -7.086 6.133 16.686 1.00 94.62 200 ALA A O 1
ATOM 1541 N N . ALA A 1 201 ? -6.746 8.059 17.812 1.00 91.38 201 ALA A N 1
ATOM 1542 C CA . ALA A 1 201 ? -8.085 8.599 17.606 1.00 91.38 201 ALA A CA 1
ATOM 1543 C C . ALA A 1 201 ? -8.408 8.836 16.119 1.00 91.38 201 ALA A C 1
ATOM 1545 O O . ALA A 1 201 ? -9.534 8.597 15.695 1.00 91.38 201 ALA A O 1
ATOM 1546 N N . ALA A 1 202 ? -7.433 9.261 15.313 1.00 91.12 202 ALA A N 1
ATOM 1547 C CA . ALA A 1 202 ? -7.623 9.426 13.873 1.00 91.12 202 ALA A CA 1
ATOM 1548 C C . ALA A 1 202 ? -7.748 8.077 13.143 1.00 91.12 202 ALA A C 1
ATOM 1550 O O . ALA A 1 202 ? -8.599 7.922 12.269 1.00 91.12 202 ALA A O 1
ATOM 1551 N N . LEU A 1 203 ? -6.928 7.087 13.510 1.00 92.75 203 LEU A N 1
ATOM 1552 C CA . LEU A 1 203 ? -6.903 5.774 12.862 1.00 92.75 203 LEU A CA 1
ATOM 1553 C C . LEU A 1 203 ? -8.190 4.971 13.086 1.00 92.75 203 LEU A C 1
ATOM 1555 O O . LEU A 1 203 ? -8.605 4.246 12.183 1.00 92.75 203 LEU A O 1
ATOM 1559 N N . VAL A 1 204 ? -8.840 5.091 14.251 1.00 90.38 204 VAL A N 1
ATOM 1560 C CA . VAL A 1 204 ? -10.104 4.369 14.512 1.00 90.38 204 VAL A CA 1
ATOM 1561 C C . VAL A 1 204 ? -11.265 4.844 13.633 1.00 90.38 204 VAL A C 1
ATOM 1563 O O . VAL A 1 204 ? -12.182 4.068 13.365 1.00 90.38 204 VAL A O 1
ATOM 1566 N N . ASP A 1 205 ? -11.195 6.077 13.131 1.00 88.19 205 ASP A N 1
ATOM 1567 C CA . ASP A 1 205 ? -12.199 6.676 12.247 1.00 88.19 205 ASP A CA 1
ATOM 1568 C C . ASP A 1 205 ? -11.758 6.719 10.781 1.00 88.19 205 ASP A C 1
ATOM 1570 O O . ASP A 1 205 ? -12.372 7.417 9.972 1.00 88.19 205 ASP A O 1
ATOM 1574 N N . ALA A 1 206 ? -10.692 6.008 10.417 1.00 92.12 206 ALA A N 1
ATOM 1575 C CA . ALA A 1 206 ? -10.153 6.033 9.069 1.00 92.12 206 ALA A CA 1
ATOM 1576 C C . ALA A 1 206 ? -10.578 4.807 8.250 1.00 92.12 206 ALA A C 1
ATOM 1578 O O . ALA A 1 206 ? -10.529 3.667 8.714 1.00 92.12 206 ALA A O 1
ATOM 1579 N N . VAL A 1 207 ? -10.920 5.053 6.986 1.00 94.19 207 VAL A N 1
ATOM 1580 C CA . VAL A 1 207 ? -10.845 4.062 5.910 1.00 94.19 207 VAL A CA 1
ATOM 1581 C C . VAL A 1 207 ? -9.670 4.456 5.032 1.00 94.19 207 VAL A C 1
ATOM 1583 O O . VAL A 1 207 ? -9.714 5.484 4.351 1.00 94.19 207 VAL A O 1
ATOM 1586 N N . VAL A 1 208 ? -8.619 3.645 5.045 1.00 96.94 208 VAL A N 1
ATOM 1587 C CA . VAL A 1 208 ? -7.408 3.894 4.264 1.00 96.94 208 VAL A CA 1
ATOM 1588 C C . VAL A 1 208 ? -7.398 2.949 3.071 1.00 96.94 208 VAL A C 1
ATOM 1590 O O . VAL A 1 208 ? -7.411 1.734 3.226 1.00 96.94 208 VAL A O 1
ATOM 1593 N N . LYS A 1 209 ? -7.392 3.501 1.863 1.00 98.12 209 LYS A N 1
ATOM 1594 C CA . LYS A 1 209 ? -7.151 2.765 0.624 1.00 98.12 209 LYS A CA 1
ATOM 1595 C C . LYS A 1 209 ? -5.673 2.911 0.276 1.00 98.12 209 LYS A C 1
ATOM 1597 O O . LYS A 1 209 ? -5.176 4.031 0.205 1.00 98.12 209 LYS A O 1
ATOM 1602 N N . ILE A 1 210 ? -4.973 1.802 0.082 1.00 98.69 210 ILE A N 1
ATOM 1603 C CA . ILE A 1 210 ? -3.549 1.774 -0.252 1.00 98.69 210 ILE A CA 1
ATOM 1604 C C . ILE A 1 210 ? -3.381 1.026 -1.568 1.00 98.69 210 ILE A C 1
ATOM 1606 O O . ILE A 1 210 ? -3.735 -0.147 -1.664 1.00 98.69 210 ILE A O 1
ATOM 1610 N N . VAL A 1 211 ? -2.823 1.702 -2.565 1.00 98.62 211 VAL A N 1
ATOM 1611 C CA . VAL A 1 211 ? -2.311 1.083 -3.788 1.00 98.62 211 VAL A CA 1
ATOM 1612 C C . VAL A 1 211 ? -0.809 0.889 -3.583 1.00 98.62 211 VAL A C 1
ATOM 1614 O O . VAL A 1 211 ? -0.082 1.881 -3.562 1.00 98.62 211 VAL A O 1
ATOM 1617 N N . PRO A 1 212 ? -0.320 -0.344 -3.364 1.00 98.19 212 PRO A N 1
ATOM 1618 C CA . PRO A 1 212 ? 1.074 -0.568 -2.989 1.00 98.19 212 PRO A CA 1
ATOM 1619 C C . PRO A 1 212 ? 2.043 -0.439 -4.170 1.00 98.19 212 PRO A C 1
ATOM 1621 O O . PRO A 1 212 ? 3.220 -0.140 -3.975 1.00 98.19 212 PRO A O 1
ATOM 1624 N N . MET A 1 213 ? 1.551 -0.666 -5.387 1.00 98.06 213 MET A N 1
ATOM 1625 C CA . MET A 1 213 ? 2.286 -0.482 -6.630 1.00 98.06 213 MET A CA 1
ATOM 1626 C C . MET A 1 213 ? 1.288 -0.256 -7.763 1.00 98.06 213 MET A C 1
ATOM 1628 O O . MET A 1 213 ? 0.639 -1.198 -8.208 1.00 98.06 213 MET A O 1
ATOM 1632 N N . GLU A 1 214 ? 1.164 0.983 -8.226 1.00 96.69 214 GLU A N 1
ATOM 1633 C CA . GLU A 1 214 ? 0.296 1.306 -9.359 1.00 96.69 214 GLU A CA 1
ATOM 1634 C C . GLU A 1 214 ? 0.873 0.795 -10.680 1.00 96.69 214 GLU A C 1
ATOM 1636 O O . GLU A 1 214 ? 0.192 0.147 -11.472 1.00 96.69 214 GLU A O 1
ATOM 1641 N N . ASN A 1 215 ? 2.156 1.058 -10.916 1.00 96.12 215 ASN A N 1
ATOM 1642 C CA . ASN A 1 215 ? 2.788 0.818 -12.200 1.00 96.12 215 ASN A CA 1
ATOM 1643 C C . ASN A 1 215 ? 3.564 -0.507 -12.224 1.00 96.12 215 ASN A C 1
ATOM 1645 O O . ASN A 1 215 ? 4.797 -0.555 -12.298 1.00 96.12 215 ASN A O 1
ATOM 1649 N N . VAL A 1 216 ? 2.817 -1.611 -12.183 1.00 95.62 216 VAL A N 1
ATOM 1650 C CA . VAL A 1 216 ? 3.371 -2.977 -12.220 1.00 95.62 216 VAL A CA 1
ATOM 1651 C C . VAL A 1 216 ? 4.116 -3.287 -13.526 1.00 95.62 216 VAL A C 1
ATOM 1653 O O . VAL A 1 216 ? 5.107 -4.026 -13.527 1.00 95.62 216 VAL A O 1
ATOM 1656 N N . ASN A 1 217 ? 3.695 -2.689 -14.642 1.00 95.31 217 ASN A N 1
ATOM 1657 C CA . ASN A 1 217 ? 4.311 -2.894 -15.955 1.00 95.31 217 ASN A CA 1
ATOM 1658 C C . ASN A 1 217 ? 5.645 -2.148 -16.081 1.00 95.31 217 ASN A C 1
ATOM 1660 O O . ASN A 1 217 ? 6.647 -2.731 -16.496 1.00 95.31 217 ASN A O 1
ATOM 1664 N N . GLY A 1 218 ? 5.698 -0.892 -15.637 1.00 95.31 218 GLY A N 1
ATOM 1665 C CA . GLY A 1 218 ? 6.935 -0.124 -15.526 1.00 95.31 218 GLY A CA 1
ATOM 1666 C C . GLY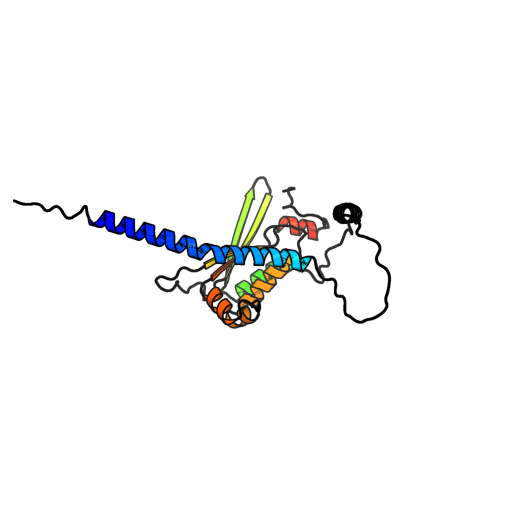 A 1 218 ? 7.921 -0.775 -14.560 1.00 95.31 218 GLY A C 1
ATOM 1667 O O . GLY A 1 218 ? 9.100 -0.896 -14.885 1.00 95.31 218 GLY A O 1
ATOM 1668 N N . ARG A 1 219 ? 7.448 -1.287 -13.412 1.00 95.94 219 ARG A N 1
ATOM 1669 C CA . ARG A 1 219 ? 8.286 -2.085 -12.499 1.00 95.94 219 ARG A CA 1
ATOM 1670 C C . ARG A 1 219 ? 8.876 -3.311 -13.198 1.00 95.94 219 ARG A C 1
ATOM 1672 O O . ARG A 1 219 ? 10.064 -3.568 -13.041 1.00 95.94 219 ARG A O 1
ATOM 1679 N N . THR A 1 220 ? 8.077 -4.027 -13.991 1.00 95.75 220 THR A N 1
ATOM 1680 C CA . THR A 1 220 ? 8.534 -5.212 -14.741 1.00 95.75 220 THR A CA 1
ATOM 1681 C C . THR A 1 220 ? 9.677 -4.870 -15.698 1.00 95.75 220 THR A C 1
ATOM 1683 O O . THR A 1 220 ? 10.665 -5.594 -15.757 1.00 95.75 220 THR A O 1
ATOM 1686 N N . LYS A 1 221 ? 9.588 -3.740 -16.409 1.00 95.19 221 LYS A N 1
ATOM 1687 C CA . LYS A 1 221 ? 10.675 -3.262 -17.276 1.00 95.19 221 LYS A CA 1
ATOM 1688 C C . LYS A 1 221 ? 11.927 -2.878 -16.500 1.00 95.19 221 LYS A C 1
ATOM 1690 O O . LYS A 1 221 ? 13.026 -3.239 -16.916 1.00 95.19 221 LYS A O 1
ATOM 1695 N N . VAL A 1 222 ? 11.761 -2.177 -15.374 1.00 94.81 222 VAL A N 1
ATOM 1696 C CA . VAL A 1 222 ? 12.881 -1.845 -14.488 1.00 94.81 222 VAL A CA 1
ATOM 1697 C C . VAL A 1 222 ? 13.583 -3.119 -14.068 1.00 94.81 222 VAL A C 1
ATOM 1699 O O . VAL A 1 222 ? 14.764 -3.231 -14.329 1.00 94.81 222 VAL A O 1
ATOM 1702 N N . GLU A 1 223 ? 12.878 -4.107 -13.524 1.00 95.50 223 GLU A N 1
ATOM 1703 C CA . GLU A 1 223 ? 13.469 -5.395 -13.127 1.00 95.50 223 GLU A CA 1
ATOM 1704 C C . GLU A 1 223 ? 14.099 -6.170 -14.293 1.00 95.50 223 GLU A C 1
ATOM 1706 O O . GLU A 1 223 ? 15.084 -6.877 -14.096 1.00 95.50 223 GLU A O 1
ATOM 1711 N N . GLY A 1 224 ? 13.586 -5.987 -15.512 1.00 94.94 224 GLY A N 1
ATOM 1712 C CA . GLY A 1 224 ? 14.131 -6.561 -16.743 1.00 94.94 224 GLY A CA 1
ATOM 1713 C C . GLY A 1 224 ? 15.381 -5.868 -17.302 1.00 94.94 224 GLY A C 1
ATOM 1714 O O . GLY A 1 224 ? 15.929 -6.341 -18.295 1.00 94.94 224 GLY A O 1
ATOM 1715 N N . GLY A 1 225 ? 15.849 -4.769 -16.702 1.00 93.38 225 GLY A N 1
ATOM 1716 C CA . GLY A 1 225 ? 17.074 -4.080 -17.121 1.00 93.38 225 GLY A CA 1
ATOM 1717 C C . GLY A 1 225 ? 16.895 -2.639 -17.586 1.00 93.38 225 GLY A C 1
ATOM 1718 O O . GLY A 1 225 ? 17.880 -1.912 -17.732 1.00 93.38 225 GLY A O 1
ATOM 1719 N N . GLU A 1 226 ? 15.659 -2.183 -17.785 1.00 92.62 226 GLU A N 1
ATOM 1720 C CA . GLU A 1 226 ? 15.360 -0.801 -18.161 1.00 92.62 226 GLU A CA 1
ATOM 1721 C C . GLU A 1 226 ? 15.344 0.095 -16.911 1.00 92.62 226 GLU A C 1
ATOM 1723 O O . GLU A 1 226 ? 14.328 0.678 -16.549 1.00 92.62 226 GLU A O 1
ATOM 1728 N N . TRP A 1 227 ? 16.482 0.216 -16.218 1.00 91.06 227 TRP A N 1
ATOM 1729 C CA . TRP A 1 227 ? 16.586 0.834 -14.882 1.00 91.06 227 TRP A CA 1
ATOM 1730 C C . TRP A 1 227 ? 16.061 2.275 -14.790 1.00 91.06 227 TRP A C 1
ATOM 1732 O O . TRP A 1 227 ? 15.681 2.744 -13.718 1.00 91.06 227 TRP A O 1
ATOM 1742 N N . CYS A 1 228 ? 16.055 2.999 -15.910 1.00 90.25 228 CYS A N 1
ATOM 1743 C CA . CYS A 1 228 ? 15.560 4.371 -15.978 1.00 90.25 228 CYS A CA 1
ATOM 1744 C C . CYS A 1 228 ? 14.062 4.467 -16.297 1.00 90.25 228 CYS A C 1
ATOM 1746 O O . CYS A 1 228 ? 13.542 5.590 -16.324 1.00 90.25 228 CYS A O 1
ATOM 1748 N N . GLU A 1 229 ? 13.376 3.344 -16.529 1.00 92.94 229 GLU A N 1
ATOM 1749 C CA . GLU A 1 229 ? 11.969 3.344 -16.903 1.00 92.94 229 GLU A CA 1
ATOM 1750 C C . GLU A 1 229 ? 11.125 3.957 -15.787 1.00 92.94 229 GLU A C 1
ATOM 1752 O O . GLU A 1 229 ? 11.079 3.507 -14.642 1.00 92.94 229 GLU A O 1
ATOM 1757 N N . ARG A 1 230 ? 10.465 5.058 -16.132 1.00 93.19 230 ARG A N 1
ATOM 1758 C CA . ARG A 1 230 ? 9.543 5.766 -15.237 1.00 93.19 230 ARG A CA 1
ATOM 1759 C C . ARG A 1 230 ? 8.100 5.401 -15.536 1.00 93.19 230 ARG A C 1
ATOM 1761 O O . ARG A 1 230 ? 7.265 5.440 -14.645 1.00 93.19 230 ARG A O 1
ATOM 1768 N N . LYS A 1 231 ? 7.836 5.122 -16.802 1.00 93.25 231 LYS A N 1
ATOM 1769 C CA . LYS A 1 231 ? 6.527 5.168 -17.433 1.00 93.25 231 LYS A CA 1
ATOM 1770 C C . LYS A 1 231 ? 5.801 3.841 -17.293 1.00 93.25 231 LYS A C 1
ATOM 1772 O O . LYS A 1 231 ? 6.349 2.877 -16.761 1.00 93.25 231 LYS A O 1
ATOM 1777 N N . ASN A 1 232 ? 4.560 3.780 -17.751 1.00 83.81 232 ASN A N 1
ATOM 1778 C CA . ASN A 1 232 ? 3.706 2.599 -17.614 1.00 83.81 232 ASN A CA 1
ATOM 1779 C C . ASN A 1 232 ? 4.042 1.432 -18.564 1.00 83.81 232 ASN A C 1
ATOM 1781 O O . ASN A 1 232 ? 3.265 0.495 -18.716 1.00 83.81 232 ASN A O 1
ATOM 1785 N N . GLY A 1 233 ? 5.179 1.486 -19.258 1.00 77.75 233 GLY A N 1
ATOM 1786 C CA . GLY A 1 233 ? 5.551 0.518 -20.281 1.00 77.75 233 GLY A CA 1
ATOM 1787 C C . GLY A 1 233 ? 5.069 0.850 -21.699 1.00 77.75 233 GLY A C 1
ATOM 1788 O O . GLY A 1 233 ? 5.615 0.287 -22.649 1.00 77.75 233 GLY A O 1
ATOM 1789 N N . ARG A 1 234 ? 4.151 1.815 -21.872 1.00 82.56 234 ARG A N 1
ATOM 1790 C CA . ARG A 1 234 ? 3.729 2.362 -23.183 1.00 82.56 234 ARG A CA 1
ATOM 1791 C C . ARG A 1 234 ? 4.287 3.747 -23.487 1.00 82.56 234 ARG A C 1
ATOM 1793 O O . ARG A 1 234 ? 3.919 4.357 -24.487 1.00 82.56 234 ARG A O 1
ATOM 1800 N N . GLY A 1 235 ? 5.162 4.267 -22.636 1.00 77.75 235 GLY A N 1
ATOM 1801 C CA . GLY A 1 235 ? 5.714 5.598 -22.846 1.00 77.75 235 GLY A CA 1
ATOM 1802 C C . GLY A 1 235 ? 4.837 6.738 -22.317 1.00 77.75 235 GLY A C 1
ATOM 1803 O O . GLY A 1 235 ? 5.142 7.892 -22.643 1.00 77.75 235 GLY A O 1
ATOM 1804 N N . VAL A 1 236 ? 3.859 6.440 -21.450 1.00 77.38 236 VAL A N 1
ATOM 1805 C CA . VAL A 1 236 ? 3.118 7.415 -20.624 1.00 77.38 236 VAL A CA 1
ATOM 1806 C C . VAL A 1 236 ? 3.674 7.427 -19.208 1.00 77.38 236 VAL A C 1
ATOM 1808 O O . VAL A 1 236 ? 3.694 6.343 -18.582 1.00 77.38 236 VAL A O 1
#

Secondary structure (DSSP, 8-state):
------STHHHHHHHHHHHHHHHHHHHHSHHHHHHHHHHHHHHHHHTT--------------------HHHHHHHHHHHHHHS----PPP-TTTSPPHHHHHHHHHHHHHH-TTTEEEEEEEEEETTEEEEEEEEEE-TT-TT-PPPTT-PPEEEEEE---STT-HHHHHHHHHHHHHHHT-HHHHHTT--TTT-HHHHHHHHHTEEEEEES-S-HHHHHHHHTT-TT--S-SS--

Radius of gyration: 26.27 Å; chains: 1; bounding box: 106×53×48 Å

Foldseek 3Di:
DDDDDDDPVVVVVVVVVVVVVVVVVVVVVVVVVVVVVVVVVVVVVVVPDDDDDDDDDDDDDDDDDDDDPVVVVVVVVVVVVPPDDPLDADDCVPFPALCRLVVLVVVLQVLQVFFKDWDWDWDDDPNDIFIWIKIKGQLLGPPDDPDVPAAAAEEEDEFALFQLPRVRLVVLSVLSVQSSVGLQRVLVVDDPVCHSVNSSVNRNRYTYIYGSHRQSQSVVVCVVPVNVGGHSVPRD

Organism: Micromonas pusilla (NCBI:txid38833)